Protein AF-A0A7V2TY87-F1 (afdb_monomer_lite)

Radius of gyration: 30.5 Å; chains: 1; bounding box: 66×85×66 Å

pLDDT: mean 79.17, std 24.53, range [29.7, 98.44]

Secondary structure (DSSP, 8-state):
---------------------------PPPPPPPPPP----------------PPP-SSPPEEEEEEESS-TT-SHHHHHHHHHHHTT--EEEEEEE-SSHHHHHHHHHHHTEEEEEE-TTHHHHGGGG-SEE-HHHHHHT---EEEEETTEEEEE--HHHHHHHHHHTT---TT-EE-----SHHHHHHHHHHHHTT-EE-

Foldseek 3Di:
DDDDDDDDDDYDDDDDDDDDDDDDDDDDDDDDDDDDDPDDDPDDDDDDPDDDPDPDPPDDAAEEEEEEPPDPPPCVQVVVVVVCVVVVHSYGYYYDYDPELVRVVVCCLVVVHQKYFYDPPHFQRNVVVFPEEDPLCVQLNGFGMWGQDPNGIYTYDCLLVVLLVVCVVPHQQAPEEDEQPDDHSNSSSVCSSSVVSNHHYD

Sequence (202 aa):
MDRGRDAENPGALGVE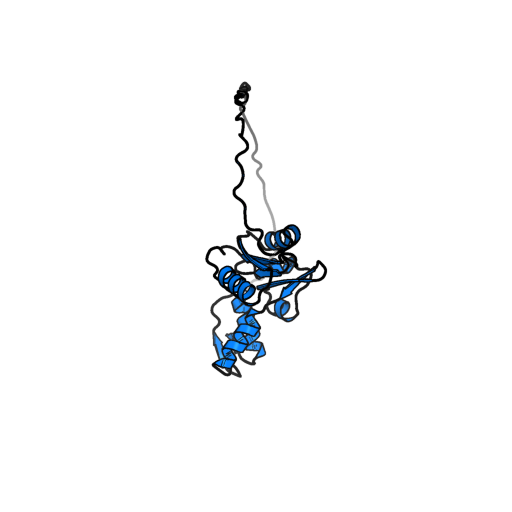GTPVPGDSPARGRRAEAPGPPEGGVSLRNGKRPGGSRGPAMTEPLRLFALFGNPVGHSLSPLLHNTAYRAMDLPARYTALAVPDGQTALRLMREMGVEGASVTLPLKTEIMAGLDEIDGHSRAIGAVNTLCVRGGRILGVNTDWAGLTRSLEEHFDPGGKTFAILGSGGSARAAAFGILKEAGVPS

Structure (mmCIF, N/CA/C/O backbone):
data_AF-A0A7V2TY87-F1
#
_entry.id   AF-A0A7V2TY87-F1
#
loop_
_atom_site.group_PDB
_atom_site.id
_atom_site.type_symbol
_atom_site.label_atom_id
_atom_site.label_alt_id
_atom_site.label_comp_id
_atom_site.label_asym_id
_atom_site.label_entity_id
_atom_site.label_seq_id
_atom_site.pdbx_PDB_ins_code
_atom_site.Cartn_x
_atom_site.Cartn_y
_atom_site.Cartn_z
_atom_site.occupancy
_atom_site.B_iso_or_equiv
_atom_site.auth_seq_id
_atom_site.auth_comp_id
_atom_site.auth_asym_id
_atom_site.auth_atom_id
_atom_site.pdbx_PDB_model_num
ATOM 1 N N . MET A 1 1 ? -8.849 59.319 36.356 1.00 45.31 1 MET A N 1
ATOM 2 C CA . MET A 1 1 ? -7.877 58.258 36.027 1.00 45.31 1 MET A CA 1
ATOM 3 C C . MET A 1 1 ? -8.253 57.792 34.620 1.00 45.31 1 MET A C 1
ATOM 5 O O . MET A 1 1 ? -9.213 57.054 34.501 1.00 45.31 1 MET A O 1
ATOM 9 N N . ASP A 1 2 ? -7.860 58.492 33.547 1.00 38.56 2 ASP A N 1
ATOM 10 C CA . ASP A 1 2 ? -6.496 58.578 32.967 1.00 38.56 2 ASP A CA 1
ATOM 11 C C . ASP A 1 2 ? -6.075 57.184 32.448 1.00 38.56 2 ASP A C 1
ATOM 13 O O . ASP A 1 2 ? -5.987 56.278 33.265 1.00 38.56 2 ASP A O 1
ATOM 17 N N . ARG A 1 3 ? -5.866 56.856 31.162 1.00 41.31 3 ARG A N 1
ATOM 18 C CA . ARG A 1 3 ? -5.586 57.577 29.904 1.00 41.31 3 ARG A CA 1
ATOM 19 C C . ARG A 1 3 ? -6.039 56.723 28.711 1.00 41.31 3 ARG A C 1
ATOM 21 O O . ARG A 1 3 ? -5.825 55.514 28.726 1.00 41.31 3 ARG A O 1
ATOM 28 N N . GLY A 1 4 ? -6.511 57.368 27.645 1.00 42.16 4 GLY A N 1
ATOM 29 C CA . GLY A 1 4 ? -6.254 56.907 26.278 1.00 42.16 4 GLY A CA 1
ATOM 30 C C . GLY A 1 4 ? -4.880 57.404 25.815 1.00 42.16 4 GLY A C 1
ATOM 31 O O . GLY A 1 4 ? -4.451 58.459 26.273 1.00 42.16 4 GLY A O 1
ATOM 32 N N . ARG A 1 5 ? -4.201 56.623 24.971 1.00 46.31 5 ARG A N 1
ATOM 33 C CA . ARG A 1 5 ? -3.055 56.987 24.114 1.00 46.31 5 ARG A CA 1
ATOM 34 C C . ARG A 1 5 ? -2.919 55.900 23.050 1.00 46.31 5 ARG A C 1
ATOM 36 O O . ARG A 1 5 ? -3.194 54.747 23.362 1.00 46.31 5 ARG A O 1
ATOM 43 N N . ASP A 1 6 ? -2.396 56.084 21.854 1.00 38.94 6 ASP A N 1
ATOM 44 C CA . ASP A 1 6 ? -2.200 57.188 20.913 1.00 38.94 6 ASP A CA 1
ATOM 45 C C . ASP A 1 6 ? -1.572 56.456 19.717 1.00 38.94 6 ASP A C 1
ATOM 47 O O . ASP A 1 6 ? -0.682 55.621 19.899 1.00 38.94 6 ASP A O 1
ATOM 51 N N . ALA A 1 7 ? -2.051 56.719 18.508 1.00 42.09 7 ALA A N 1
ATOM 52 C CA . ALA A 1 7 ? -1.280 56.435 17.309 1.00 42.09 7 ALA A CA 1
ATOM 53 C C . ALA A 1 7 ? -0.424 57.669 17.019 1.00 42.09 7 ALA A C 1
ATOM 55 O O . ALA A 1 7 ? -0.984 58.757 16.991 1.00 42.09 7 ALA A O 1
ATOM 56 N N . GLU A 1 8 ? 0.882 57.498 16.785 1.00 36.88 8 GLU A N 1
ATOM 57 C CA . GLU A 1 8 ? 1.649 58.242 15.775 1.00 36.88 8 GLU A CA 1
ATOM 58 C C . GLU A 1 8 ? 3.094 57.714 15.611 1.00 36.88 8 GLU A C 1
ATOM 60 O O . GLU A 1 8 ? 3.695 57.146 16.520 1.00 36.88 8 GLU A O 1
ATOM 65 N N . ASN A 1 9 ? 3.560 57.873 14.368 1.00 38.31 9 ASN A N 1
ATOM 66 C CA . ASN A 1 9 ? 4.811 57.518 13.657 1.00 38.31 9 ASN A CA 1
ATOM 67 C C . ASN A 1 9 ? 6.005 58.412 14.147 1.00 38.31 9 ASN A C 1
ATOM 69 O O . ASN A 1 9 ? 5.797 59.086 15.153 1.00 38.31 9 ASN A O 1
ATOM 73 N N . PRO A 1 10 ? 7.178 58.638 13.481 1.00 46.97 10 PRO A N 1
ATOM 74 C CA . PRO A 1 10 ? 7.921 58.004 12.363 1.00 46.97 10 PRO A CA 1
ATOM 75 C C . PRO A 1 10 ? 9.476 57.925 12.545 1.00 46.97 10 PRO A C 1
ATOM 77 O O . PRO A 1 10 ? 10.044 58.452 13.495 1.00 46.97 10 PRO A O 1
ATOM 80 N N . GLY A 1 11 ? 10.184 57.375 11.540 1.00 29.70 11 GLY A N 1
ATOM 81 C CA . GLY A 1 11 ? 11.610 57.656 11.237 1.00 29.70 11 GLY A CA 1
ATOM 82 C C . GLY A 1 11 ? 12.632 56.746 11.945 1.00 29.70 11 GLY A C 1
ATOM 83 O O . GLY A 1 11 ? 12.419 56.330 13.069 1.00 29.70 11 GLY A O 1
ATOM 84 N N . ALA A 1 12 ? 13.787 56.384 11.383 1.00 34.91 12 ALA A N 1
ATOM 85 C CA . ALA A 1 12 ? 14.520 56.936 10.254 1.00 34.91 12 ALA A CA 1
ATOM 86 C C . ALA A 1 12 ? 15.679 55.973 9.864 1.00 34.91 12 ALA A C 1
ATOM 88 O O . ALA A 1 12 ? 16.177 55.265 10.731 1.00 34.91 12 ALA A O 1
ATOM 89 N N . LEU A 1 13 ? 16.109 56.036 8.589 1.00 34.41 13 LEU A N 1
ATOM 90 C CA . LEU A 1 13 ? 17.503 55.936 8.085 1.00 34.41 13 LEU A CA 1
ATOM 91 C C . LEU A 1 13 ? 18.272 54.623 8.393 1.00 34.41 13 LEU A C 1
ATOM 93 O O . LEU A 1 13 ? 18.545 54.297 9.535 1.00 34.41 13 LEU A O 1
ATOM 97 N N . GLY A 1 14 ? 18.670 53.783 7.433 1.00 30.58 14 GLY A N 1
ATOM 98 C CA . GLY A 1 14 ? 19.411 54.097 6.212 1.00 30.58 14 GLY A CA 1
ATOM 99 C C . GLY A 1 14 ? 20.917 54.093 6.497 1.00 30.58 14 GLY A C 1
ATOM 100 O O . GLY A 1 14 ? 21.388 55.045 7.097 1.00 30.58 14 GLY A O 1
ATOM 101 N N . VAL A 1 15 ? 21.649 53.060 6.058 1.00 37.62 15 VAL A N 1
ATOM 102 C CA . VAL A 1 15 ? 23.049 53.169 5.597 1.00 37.62 15 VAL A CA 1
ATOM 103 C C . VAL A 1 15 ? 23.407 51.999 4.676 1.00 37.62 15 VAL A C 1
ATOM 105 O O . VAL A 1 15 ? 23.305 50.826 5.033 1.00 37.62 15 VAL A O 1
ATOM 108 N N . GLU A 1 16 ? 23.810 52.380 3.470 1.00 33.59 16 GLU A N 1
ATOM 109 C CA . GLU A 1 16 ? 24.453 51.591 2.428 1.00 33.59 16 GLU A CA 1
ATOM 110 C C . GLU A 1 16 ? 25.892 51.218 2.822 1.00 33.59 16 GLU A C 1
ATOM 112 O O . GLU A 1 16 ? 26.535 51.906 3.615 1.00 33.59 16 GLU A O 1
ATOM 117 N N . GLY A 1 17 ? 26.424 50.152 2.218 1.00 32.72 17 GLY A N 1
ATOM 118 C CA . GLY A 1 17 ? 27.815 49.739 2.391 1.00 32.72 17 GLY A CA 1
ATOM 119 C C . GLY A 1 17 ? 28.257 48.687 1.373 1.00 32.72 17 GLY A C 1
ATOM 120 O O . GLY A 1 17 ? 28.363 47.508 1.687 1.00 32.72 17 GLY A O 1
ATOM 121 N N . THR A 1 18 ? 28.544 49.129 0.154 1.00 32.97 18 THR A N 1
ATOM 122 C CA . THR A 1 18 ? 29.428 48.472 -0.836 1.00 32.97 18 THR A CA 1
ATOM 123 C C . THR A 1 18 ? 30.432 49.533 -1.325 1.00 32.97 18 THR A C 1
ATOM 125 O O . THR A 1 18 ? 30.095 50.708 -1.157 1.00 32.97 18 THR A O 1
ATOM 128 N N . PRO A 1 19 ? 31.565 49.236 -2.018 1.00 44.84 19 PRO A N 1
ATOM 129 C CA . PRO A 1 19 ? 32.154 47.947 -2.452 1.00 44.84 19 PRO A CA 1
ATOM 130 C C . PRO A 1 19 ? 33.722 47.864 -2.349 1.00 44.84 19 PRO A C 1
ATOM 132 O O . PRO A 1 19 ? 34.367 48.790 -1.869 1.00 44.84 19 PRO A O 1
ATOM 135 N N . VAL A 1 20 ? 34.283 46.784 -2.950 1.00 33.03 20 VAL A N 1
ATOM 136 C CA . VAL A 1 20 ? 35.596 46.597 -3.666 1.00 33.03 20 VAL A CA 1
ATOM 137 C C . VAL A 1 20 ? 36.938 46.503 -2.893 1.00 33.03 20 VAL A C 1
ATOM 139 O O . VAL A 1 20 ? 37.008 47.006 -1.779 1.00 33.03 20 VAL A O 1
ATOM 142 N N . PRO A 1 21 ? 38.060 45.980 -3.485 1.00 42.72 21 PRO A N 1
ATOM 143 C CA . PRO A 1 21 ? 38.271 45.159 -4.714 1.00 42.72 21 PRO A CA 1
ATOM 144 C C . PRO A 1 21 ? 39.332 44.012 -4.607 1.00 42.72 21 PRO A C 1
ATOM 146 O O . PRO A 1 21 ? 40.112 43.952 -3.667 1.00 42.72 21 PRO A O 1
ATOM 149 N N . GLY A 1 22 ? 39.448 43.211 -5.685 1.00 30.58 22 GLY A N 1
ATOM 150 C CA . GLY A 1 22 ? 40.746 42.776 -6.253 1.00 30.58 22 GLY A CA 1
ATOM 151 C C . GLY A 1 22 ? 41.260 41.373 -5.895 1.00 30.58 22 GLY A C 1
ATOM 152 O O . GLY A 1 22 ? 41.667 41.134 -4.770 1.00 30.58 22 GLY A O 1
ATOM 153 N N . ASP A 1 23 ? 41.277 40.430 -6.846 1.00 32.75 23 ASP A N 1
ATOM 154 C CA . ASP A 1 23 ? 42.439 40.206 -7.727 1.00 32.75 23 ASP A CA 1
ATOM 155 C C . ASP A 1 23 ? 42.233 38.985 -8.654 1.00 32.75 23 ASP A C 1
ATOM 157 O O . ASP A 1 23 ? 41.754 37.920 -8.271 1.00 32.75 23 ASP A O 1
ATOM 161 N N . SER A 1 24 ? 42.623 39.149 -9.912 1.00 34.12 24 SER A N 1
ATOM 162 C CA . SER A 1 24 ? 42.942 38.097 -10.888 1.00 34.12 24 SER A CA 1
ATOM 163 C C . SER A 1 24 ? 44.250 38.552 -11.525 1.00 34.12 24 SER A C 1
ATOM 165 O O . SER A 1 24 ? 44.325 39.737 -11.855 1.00 34.12 24 SER A O 1
ATOM 167 N N . PRO A 1 25 ? 45.260 37.688 -11.762 1.00 41.50 25 PRO A N 1
ATOM 168 C CA . PRO A 1 25 ? 45.133 36.692 -12.837 1.00 41.50 25 PRO A CA 1
ATOM 169 C C . PRO A 1 25 ? 46.015 35.425 -12.693 1.00 41.50 25 PRO A C 1
ATOM 171 O O . PRO A 1 25 ? 47.129 35.480 -12.188 1.00 41.50 25 PRO A O 1
ATOM 174 N N . ALA A 1 26 ? 45.613 34.293 -13.286 1.00 35.91 26 ALA A N 1
ATOM 175 C CA . ALA A 1 26 ? 46.585 33.301 -13.774 1.00 35.91 26 ALA A CA 1
ATOM 176 C C . ALA A 1 26 ? 45.991 32.381 -14.850 1.00 35.91 26 ALA A C 1
ATOM 178 O O . ALA A 1 26 ? 45.111 31.559 -14.601 1.00 35.91 26 ALA A O 1
ATOM 179 N N . ARG A 1 27 ? 46.529 32.505 -16.068 1.00 39.91 27 ARG A N 1
ATOM 180 C CA . ARG A 1 27 ? 46.367 31.559 -17.177 1.00 39.91 27 ARG A CA 1
ATOM 181 C C . ARG A 1 27 ? 47.032 30.224 -16.814 1.00 39.91 27 ARG A C 1
ATOM 183 O O . ARG A 1 27 ? 48.257 30.141 -16.793 1.00 39.91 27 ARG A O 1
ATOM 190 N N . GLY A 1 28 ? 46.234 29.182 -16.595 1.00 34.62 28 GLY A N 1
ATOM 191 C CA . GLY A 1 28 ? 46.684 27.789 -16.518 1.00 34.62 28 GLY A CA 1
ATOM 192 C C . GLY A 1 28 ? 46.531 27.084 -17.868 1.00 34.62 28 GLY A C 1
ATOM 193 O O . GLY A 1 28 ? 45.482 27.162 -18.504 1.00 34.62 28 GLY A O 1
ATOM 194 N N . ARG A 1 29 ? 47.602 26.438 -18.331 1.00 38.59 29 ARG A N 1
ATOM 195 C CA . ARG A 1 29 ? 47.709 25.729 -19.615 1.00 38.59 29 ARG A CA 1
ATOM 196 C C . ARG A 1 29 ? 46.786 24.500 -19.650 1.00 38.59 29 ARG A C 1
ATOM 198 O O . ARG A 1 29 ? 46.690 23.781 -18.662 1.00 38.59 29 ARG A O 1
ATOM 205 N N . ARG A 1 30 ? 46.156 24.234 -20.802 1.00 37.38 30 ARG A N 1
ATOM 206 C CA . ARG A 1 30 ? 45.496 22.950 -21.096 1.00 37.38 30 ARG A CA 1
ATOM 207 C C . ARG A 1 30 ? 46.552 21.842 -21.109 1.00 37.38 30 ARG A C 1
ATOM 209 O O . ARG A 1 30 ? 47.503 21.933 -21.879 1.00 37.38 30 ARG A O 1
ATOM 216 N N . ALA A 1 31 ? 46.369 20.820 -20.280 1.00 39.38 31 ALA A N 1
ATOM 217 C CA . ALA A 1 31 ? 47.053 19.542 -20.425 1.00 39.38 31 ALA A CA 1
ATOM 218 C C . ALA A 1 31 ? 46.226 18.656 -21.373 1.00 39.38 31 ALA A C 1
ATOM 220 O O . ALA A 1 31 ? 45.027 18.471 -21.160 1.00 39.38 31 ALA A O 1
ATOM 221 N N . GLU A 1 32 ? 46.855 18.164 -22.439 1.00 38.88 32 GLU A N 1
ATOM 222 C CA . GLU A 1 32 ? 46.322 17.117 -23.315 1.00 38.88 32 GLU A CA 1
ATOM 223 C C . GLU A 1 32 ? 46.204 15.793 -22.548 1.00 38.88 32 GLU A C 1
ATOM 225 O O . GLU A 1 32 ? 47.110 15.406 -21.810 1.00 38.88 32 GLU A O 1
ATOM 230 N N . ALA A 1 33 ? 45.079 15.099 -22.725 1.00 41.41 33 ALA A N 1
ATOM 231 C CA . ALA A 1 33 ? 44.878 13.749 -22.211 1.00 41.41 33 ALA A CA 1
ATOM 232 C C . ALA A 1 33 ? 45.558 12.722 -23.141 1.00 41.41 33 ALA A C 1
ATOM 234 O O . ALA A 1 33 ? 45.466 12.873 -24.361 1.00 41.41 33 ALA A O 1
ATOM 235 N N . PRO A 1 34 ? 46.206 11.666 -22.614 1.00 40.88 34 PRO A N 1
ATOM 236 C CA . PRO A 1 34 ? 46.758 10.603 -23.446 1.00 40.88 34 PRO A CA 1
ATOM 237 C C . PRO A 1 34 ? 45.629 9.770 -24.073 1.00 40.88 34 PRO A C 1
ATOM 239 O O . PRO A 1 34 ? 44.631 9.461 -23.419 1.00 40.88 34 PRO A O 1
ATOM 242 N N . GLY A 1 35 ? 45.787 9.422 -25.354 1.00 44.41 35 GLY A N 1
ATOM 243 C CA . GLY A 1 35 ? 44.854 8.569 -26.094 1.00 44.41 35 GLY A CA 1
ATOM 244 C C . GLY A 1 35 ? 44.765 7.140 -25.532 1.00 44.41 35 GLY A C 1
ATOM 245 O O . GLY A 1 35 ? 45.647 6.709 -24.784 1.00 44.41 35 GLY A O 1
ATOM 246 N N . PRO A 1 36 ? 43.697 6.393 -25.865 1.00 47.03 36 PRO A N 1
ATOM 247 C CA . PRO A 1 36 ? 43.495 5.040 -25.357 1.00 47.03 36 PRO A CA 1
ATOM 248 C C . PRO A 1 36 ? 44.568 4.075 -25.896 1.00 47.03 36 PRO A C 1
ATOM 250 O O . PRO A 1 36 ? 45.001 4.227 -27.039 1.00 47.03 36 PRO A O 1
ATOM 253 N N . PRO A 1 37 ? 44.989 3.061 -25.117 1.00 46.62 37 PRO A N 1
ATOM 254 C CA . PRO A 1 37 ? 45.907 2.044 -25.610 1.00 46.62 37 PRO A CA 1
ATOM 255 C C . PRO A 1 37 ? 45.229 1.173 -26.676 1.00 46.62 37 PRO A C 1
ATOM 257 O O . PRO A 1 37 ? 44.173 0.580 -26.442 1.00 46.62 37 PRO A O 1
ATOM 260 N N . GLU A 1 38 ? 45.865 1.071 -27.842 1.00 44.53 38 GLU A N 1
ATOM 261 C CA . GLU A 1 38 ? 45.515 0.104 -28.879 1.00 44.53 38 GLU A CA 1
ATOM 262 C C . GLU A 1 38 ? 45.864 -1.310 -28.395 1.00 44.53 38 GLU A C 1
ATOM 264 O O . GLU A 1 38 ? 47.020 -1.724 -28.362 1.00 44.53 38 GLU A O 1
ATOM 269 N N . GLY A 1 39 ? 44.841 -2.051 -27.975 1.00 37.28 39 GLY A N 1
ATOM 270 C CA . GLY A 1 39 ? 44.965 -3.428 -27.509 1.00 37.28 39 GLY A CA 1
ATOM 271 C C . GLY A 1 39 ? 43.687 -4.200 -27.795 1.00 37.28 39 GLY A C 1
ATOM 272 O O . GLY A 1 39 ? 42.837 -4.363 -26.924 1.00 37.28 39 GLY A O 1
ATOM 273 N N . GLY A 1 40 ? 43.529 -4.651 -29.040 1.00 35.31 40 GLY A N 1
ATOM 274 C CA . GLY A 1 40 ? 42.415 -5.498 -29.455 1.00 35.31 40 GLY A CA 1
ATOM 275 C C . GLY A 1 40 ? 42.463 -6.858 -28.758 1.00 35.31 40 GLY A C 1
ATOM 276 O O . GLY A 1 40 ? 43.295 -7.704 -29.079 1.00 35.31 40 GLY A O 1
ATOM 277 N N . VAL A 1 41 ? 41.541 -7.096 -27.825 1.00 39.47 41 VAL A N 1
ATOM 278 C CA . VAL A 1 41 ? 41.295 -8.434 -27.278 1.00 39.47 41 VAL A CA 1
ATOM 279 C C . VAL A 1 41 ? 40.367 -9.177 -28.237 1.00 39.47 41 VAL A C 1
ATOM 281 O O . VAL A 1 41 ? 39.165 -8.928 -28.300 1.00 39.47 41 VAL A O 1
ATOM 284 N N . SER A 1 42 ? 40.946 -10.103 -29.001 1.00 41.81 42 SER A N 1
ATOM 285 C CA . SER A 1 42 ? 40.217 -11.073 -29.819 1.00 41.81 42 SER A CA 1
ATOM 286 C C . SER A 1 42 ? 39.446 -12.039 -28.911 1.00 41.81 42 SER A C 1
ATOM 288 O O . SER A 1 42 ? 40.022 -12.949 -28.309 1.00 41.81 42 SER A O 1
ATOM 290 N N . LEU A 1 43 ? 38.132 -11.839 -28.786 1.00 43.97 43 LEU A N 1
ATOM 291 C CA . LEU A 1 43 ? 37.248 -12.788 -28.114 1.00 43.97 43 LEU A CA 1
ATOM 292 C C . LEU A 1 43 ? 37.006 -13.985 -29.040 1.00 43.97 43 LEU A C 1
ATOM 294 O O . LEU A 1 43 ? 36.172 -13.955 -29.944 1.00 43.97 43 LEU A O 1
ATOM 298 N N . ARG A 1 44 ? 37.762 -15.061 -28.802 1.00 43.50 44 ARG A N 1
ATOM 299 C CA . ARG A 1 44 ? 37.504 -16.390 -29.367 1.00 43.50 44 ARG A CA 1
ATOM 300 C C . ARG A 1 44 ? 36.080 -16.831 -29.013 1.00 43.50 44 ARG A C 1
ATOM 302 O O . ARG A 1 44 ? 35.704 -16.843 -27.843 1.00 43.50 44 ARG A O 1
ATOM 309 N N . ASN A 1 45 ? 35.318 -17.244 -30.026 1.00 40.19 45 ASN A N 1
ATOM 310 C CA . ASN A 1 45 ? 33.987 -17.840 -29.892 1.00 40.19 45 ASN A CA 1
ATOM 311 C C . ASN A 1 45 ? 34.032 -19.122 -29.037 1.00 40.19 45 ASN A C 1
ATOM 313 O O . ASN A 1 45 ? 34.272 -20.220 -29.540 1.00 40.19 45 ASN A O 1
ATOM 317 N N . GLY A 1 46 ? 33.777 -18.978 -27.737 1.00 39.06 46 GLY A N 1
ATOM 318 C CA . GLY A 1 46 ? 33.463 -20.077 -26.832 1.00 39.06 46 GLY A CA 1
ATOM 319 C C . GLY A 1 46 ? 32.011 -20.520 -27.015 1.00 39.06 46 GLY A C 1
ATOM 320 O O . GLY A 1 46 ? 31.075 -19.741 -26.833 1.00 39.06 46 GLY A O 1
ATOM 321 N N . LYS A 1 47 ? 31.828 -21.785 -27.389 1.00 42.78 47 LYS A N 1
ATOM 322 C CA . LYS A 1 47 ? 30.548 -22.494 -27.508 1.00 42.78 47 LYS A CA 1
ATOM 323 C C . LYS A 1 47 ? 29.769 -22.374 -26.184 1.00 42.78 47 LYS A C 1
ATOM 325 O O . LYS A 1 47 ? 30.203 -22.921 -25.174 1.00 42.78 47 LYS A O 1
ATOM 330 N N . ARG A 1 48 ? 28.642 -21.646 -26.169 1.00 40.94 48 ARG A N 1
ATOM 331 C CA . ARG A 1 48 ? 27.767 -21.553 -24.982 1.00 40.94 48 ARG A CA 1
ATOM 332 C C . ARG A 1 48 ? 27.214 -22.952 -24.661 1.00 40.94 48 ARG A C 1
ATOM 334 O O . ARG A 1 48 ? 26.698 -23.591 -25.582 1.00 40.94 48 ARG A O 1
ATOM 341 N N . PRO A 1 49 ? 27.304 -23.447 -23.414 1.00 43.25 49 PRO A N 1
ATOM 342 C CA . PRO A 1 49 ? 26.680 -24.712 -23.049 1.00 43.25 49 PRO A CA 1
ATOM 343 C C . PRO A 1 49 ? 25.157 -24.568 -23.156 1.00 43.25 49 PRO A C 1
ATOM 345 O O . PRO A 1 49 ? 24.591 -23.536 -22.792 1.00 43.25 49 PRO A O 1
ATOM 348 N N . GLY A 1 50 ? 24.513 -25.581 -23.738 1.00 45.94 50 GLY A N 1
ATOM 349 C CA . GLY A 1 50 ? 23.090 -25.581 -24.056 1.00 45.94 50 GLY A CA 1
ATOM 350 C C . GLY A 1 50 ? 22.227 -25.406 -22.811 1.00 45.94 50 GLY A C 1
ATOM 351 O O . GLY A 1 50 ? 22.163 -26.294 -21.967 1.00 45.94 50 GLY A O 1
ATOM 352 N N . GLY A 1 51 ? 21.543 -24.267 -22.723 1.00 42.97 51 GLY A N 1
ATOM 353 C CA . GLY A 1 51 ? 20.429 -24.095 -21.803 1.00 42.97 51 GLY A CA 1
ATOM 354 C C . GLY A 1 51 ? 19.245 -24.902 -22.317 1.00 42.97 51 GLY A C 1
ATOM 355 O O . GLY A 1 51 ? 18.809 -24.702 -23.455 1.00 42.97 51 GLY A O 1
ATOM 356 N N . SER A 1 52 ? 18.733 -25.815 -21.492 1.00 48.00 52 SER A N 1
ATOM 357 C CA . SER A 1 52 ? 17.406 -26.380 -21.692 1.00 48.00 52 SER A CA 1
ATOM 358 C C . SER A 1 52 ? 16.430 -25.213 -21.837 1.00 48.00 52 SER A C 1
ATOM 360 O O . SER A 1 52 ? 16.288 -24.379 -20.942 1.00 48.00 52 SER A O 1
ATOM 362 N N . ARG A 1 53 ? 15.796 -25.102 -23.008 1.00 50.34 53 ARG A N 1
ATOM 363 C CA . ARG A 1 53 ? 14.652 -24.210 -23.167 1.00 50.34 53 ARG A CA 1
ATOM 364 C C . ARG A 1 53 ? 13.582 -24.752 -22.226 1.00 50.34 53 ARG A C 1
ATOM 366 O O . ARG A 1 53 ? 12.991 -25.790 -22.510 1.00 50.34 53 ARG A O 1
ATOM 373 N N . GLY A 1 54 ? 13.398 -24.086 -21.086 1.00 57.06 54 GLY A N 1
ATOM 374 C CA . GLY A 1 54 ? 12.186 -24.246 -20.290 1.00 57.06 54 GLY A CA 1
ATOM 375 C C . GLY A 1 54 ? 10.958 -24.034 -21.185 1.00 57.06 54 GLY A C 1
ATOM 376 O O . GLY A 1 54 ? 11.097 -23.446 -22.266 1.00 57.06 54 GLY A O 1
ATOM 377 N N . PRO A 1 55 ? 9.782 -24.544 -20.785 1.00 52.88 55 PRO A N 1
ATOM 378 C CA . PRO A 1 55 ? 8.572 -24.425 -21.589 1.00 52.88 55 PRO A CA 1
ATOM 379 C C . PRO A 1 55 ? 8.380 -22.973 -22.036 1.00 52.88 55 PRO A C 1
ATOM 381 O O . PRO A 1 55 ? 8.658 -22.041 -21.278 1.00 52.88 55 PRO A O 1
ATOM 384 N N . ALA A 1 56 ? 7.974 -22.790 -23.294 1.00 56.22 56 ALA A N 1
ATOM 385 C CA . ALA A 1 56 ? 7.659 -21.475 -23.826 1.00 56.22 56 ALA A CA 1
ATOM 386 C C . ALA A 1 56 ? 6.639 -20.816 -22.889 1.00 56.22 56 ALA A C 1
ATOM 388 O O . ALA A 1 56 ? 5.567 -21.370 -22.666 1.00 56.22 56 ALA A O 1
ATOM 389 N N . MET A 1 57 ? 7.002 -19.677 -22.298 1.00 59.69 57 MET A N 1
ATOM 390 C CA . MET A 1 57 ? 6.075 -18.871 -21.510 1.00 59.69 57 MET A CA 1
ATOM 391 C C . MET A 1 57 ? 4.974 -18.403 -22.467 1.00 59.69 57 MET A C 1
ATOM 393 O O . MET A 1 57 ? 5.217 -17.518 -23.284 1.00 59.69 57 MET A O 1
ATOM 397 N N . THR A 1 58 ? 3.811 -19.055 -22.440 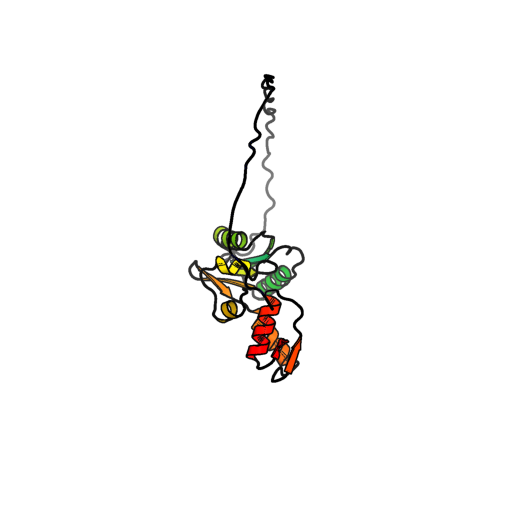1.00 70.31 58 THR A N 1
ATOM 398 C CA . THR A 1 58 ? 2.695 -18.748 -23.352 1.00 70.31 58 THR A CA 1
ATOM 399 C C . THR A 1 58 ? 2.081 -17.380 -23.046 1.00 70.31 58 THR A C 1
ATOM 401 O O . THR A 1 58 ? 1.562 -16.724 -23.940 1.00 70.31 58 THR A O 1
ATOM 404 N N . GLU A 1 59 ? 2.218 -16.925 -21.801 1.00 78.62 59 GLU A N 1
ATOM 405 C CA . GLU A 1 59 ? 1.736 -15.636 -21.315 1.00 78.62 59 GLU A CA 1
ATOM 406 C C . GLU A 1 59 ? 2.912 -14.698 -20.984 1.00 78.62 59 GLU A C 1
ATOM 408 O O . GLU A 1 59 ? 3.936 -15.155 -20.451 1.00 78.62 59 GLU A O 1
ATOM 413 N N . PRO A 1 60 ? 2.794 -13.387 -21.271 1.00 88.81 60 PRO A N 1
ATOM 414 C CA . PRO A 1 60 ? 3.832 -12.417 -20.952 1.00 88.81 60 PRO A CA 1
ATOM 415 C C . PRO A 1 60 ? 4.048 -12.319 -19.437 1.00 88.81 60 PRO A C 1
ATOM 417 O O . PRO A 1 60 ? 3.114 -12.402 -18.639 1.00 88.81 60 PRO A O 1
ATOM 420 N N . LEU A 1 61 ? 5.307 -12.125 -19.036 1.00 93.94 61 LEU A N 1
ATOM 421 C CA . LEU A 1 61 ? 5.659 -11.978 -17.629 1.00 93.94 61 LEU A CA 1
ATOM 422 C C . LEU A 1 61 ? 5.115 -10.655 -17.074 1.00 93.94 61 LEU A C 1
ATOM 424 O O . LEU A 1 61 ? 5.504 -9.582 -17.530 1.00 93.94 61 LEU A O 1
ATOM 428 N N . ARG A 1 62 ? 4.287 -10.744 -16.036 1.00 96.50 62 ARG A N 1
ATOM 429 C CA . ARG A 1 62 ? 3.687 -9.607 -15.334 1.00 96.50 62 ARG A CA 1
ATOM 430 C C . ARG A 1 62 ? 4.612 -9.098 -14.234 1.00 96.50 62 ARG A C 1
ATOM 432 O O . ARG A 1 62 ? 5.149 -9.889 -13.450 1.00 96.50 62 ARG A O 1
ATOM 439 N N . LEU A 1 63 ? 4.794 -7.785 -14.141 1.00 97.06 63 LEU A N 1
ATOM 440 C CA . LEU A 1 63 ? 5.691 -7.170 -13.161 1.00 97.06 63 LEU A CA 1
ATOM 441 C C . LEU A 1 63 ? 4.912 -6.410 -12.089 1.00 97.06 63 LEU A C 1
ATOM 443 O O . LEU A 1 63 ? 4.059 -5.577 -12.389 1.00 97.06 63 LEU A O 1
ATOM 447 N N . PHE A 1 64 ? 5.265 -6.676 -10.835 1.00 98.31 64 PHE A N 1
ATOM 448 C CA . PHE A 1 64 ? 4.747 -6.011 -9.648 1.00 98.31 64 PHE A CA 1
ATOM 449 C C . PHE A 1 64 ? 5.893 -5.489 -8.782 1.00 98.31 64 PHE A C 1
ATOM 451 O O . PHE A 1 64 ? 7.005 -6.030 -8.803 1.00 98.31 64 PHE A O 1
ATOM 458 N N . ALA A 1 65 ? 5.625 -4.448 -7.998 1.00 98.12 65 ALA A N 1
ATOM 459 C CA . ALA A 1 65 ? 6.647 -3.813 -7.172 1.00 98.12 65 ALA A CA 1
ATOM 460 C C . ALA A 1 65 ? 6.181 -3.477 -5.748 1.00 98.12 65 ALA A C 1
ATOM 462 O O . ALA A 1 65 ? 4.993 -3.370 -5.470 1.00 98.12 65 ALA A O 1
ATOM 463 N N . LEU A 1 66 ? 7.142 -3.251 -4.859 1.00 98.44 66 LEU A N 1
ATOM 464 C CA . LEU A 1 66 ? 6.992 -2.512 -3.611 1.00 98.44 66 LEU A CA 1
ATOM 465 C C . LEU A 1 66 ? 7.838 -1.244 -3.704 1.00 98.44 66 LEU A C 1
ATOM 467 O O . LEU A 1 66 ? 9.057 -1.344 -3.835 1.00 98.44 66 LEU A O 1
ATOM 471 N N . PHE A 1 67 ? 7.211 -0.079 -3.567 1.00 98.25 67 PHE A N 1
ATOM 472 C CA . PHE A 1 67 ? 7.898 1.208 -3.473 1.00 98.25 67 PHE A CA 1
ATOM 473 C C . PHE A 1 67 ? 7.918 1.724 -2.036 1.00 98.25 67 PHE A C 1
ATOM 475 O O . PHE A 1 67 ? 6.911 1.683 -1.328 1.00 98.25 67 PHE A O 1
ATOM 482 N N . GLY A 1 68 ? 9.063 2.243 -1.613 1.00 97.06 68 GLY A N 1
ATOM 483 C CA . GLY A 1 68 ? 9.261 2.868 -0.307 1.00 97.06 68 GLY A CA 1
ATOM 484 C C . GLY A 1 68 ? 10.728 3.210 -0.097 1.00 97.06 68 GLY A C 1
ATOM 485 O O . GLY A 1 68 ? 11.547 2.978 -0.984 1.00 97.06 68 GLY A O 1
ATOM 486 N N . ASN A 1 69 ? 11.084 3.717 1.078 1.00 96.06 69 ASN A N 1
ATOM 487 C CA . ASN A 1 69 ? 12.483 3.924 1.438 1.00 96.06 69 ASN A CA 1
ATOM 488 C C . ASN A 1 69 ? 12.664 3.970 2.966 1.00 96.06 69 ASN A C 1
ATOM 490 O O . ASN A 1 69 ? 12.156 4.900 3.593 1.00 96.06 69 ASN A O 1
ATOM 494 N N . PRO A 1 70 ? 13.385 3.013 3.583 1.00 95.44 70 PRO A N 1
ATOM 495 C CA . PRO A 1 70 ? 14.005 1.822 2.989 1.00 95.44 70 PRO A CA 1
ATOM 496 C C . PRO A 1 70 ? 13.000 0.678 2.742 1.00 95.44 70 PRO A C 1
ATOM 498 O O . PRO A 1 70 ? 11.971 0.586 3.406 1.00 95.44 70 PRO A O 1
ATOM 501 N N . VAL A 1 71 ? 13.319 -0.241 1.818 1.00 95.56 71 VAL A N 1
ATOM 502 C CA . VAL A 1 71 ? 12.491 -1.443 1.525 1.00 95.56 71 VAL A CA 1
ATOM 503 C C . VAL A 1 71 ? 13.271 -2.754 1.390 1.00 95.56 71 VAL A C 1
ATOM 505 O O . VAL A 1 71 ? 12.666 -3.806 1.196 1.00 95.56 71 VAL A O 1
ATOM 508 N N . GLY A 1 72 ? 14.601 -2.725 1.527 1.00 91.88 72 GLY A N 1
ATOM 509 C CA . GLY A 1 72 ? 15.461 -3.895 1.290 1.00 91.88 72 GLY A CA 1
ATOM 510 C C . GLY A 1 72 ? 15.204 -5.091 2.217 1.00 91.88 72 GLY A C 1
ATOM 511 O O . GLY A 1 72 ? 15.456 -6.225 1.827 1.00 91.88 72 GLY A O 1
ATOM 512 N N . HIS A 1 73 ? 14.657 -4.857 3.413 1.00 93.75 73 HIS A N 1
ATOM 513 C CA . HIS A 1 73 ? 14.317 -5.907 4.384 1.00 93.75 73 HIS A CA 1
ATOM 514 C C . HIS A 1 73 ? 12.854 -6.367 4.312 1.00 93.75 73 HIS A C 1
ATOM 516 O O . HIS A 1 73 ? 12.401 -7.120 5.172 1.00 93.75 73 HIS A O 1
ATOM 522 N N . SER A 1 74 ? 12.087 -5.900 3.324 1.00 96.06 74 SER A N 1
ATOM 523 C CA . SER A 1 74 ? 10.687 -6.294 3.199 1.00 96.06 74 SER A CA 1
ATOM 524 C C . SER A 1 74 ? 10.553 -7.782 2.872 1.00 96.06 74 SER A C 1
ATOM 526 O O . SER A 1 74 ? 11.222 -8.297 1.978 1.00 96.06 74 SER A O 1
ATOM 528 N N . LEU A 1 75 ? 9.621 -8.456 3.549 1.00 96.38 75 LEU A N 1
ATOM 529 C CA . LEU A 1 75 ? 9.225 -9.829 3.230 1.00 96.38 75 LEU A CA 1
ATOM 530 C C . LEU A 1 75 ? 8.179 -9.901 2.106 1.00 96.38 75 LEU A C 1
ATOM 532 O O . LEU A 1 75 ? 7.905 -10.993 1.608 1.00 96.38 75 LEU A O 1
ATOM 536 N N . SER A 1 76 ? 7.616 -8.769 1.662 1.00 95.94 76 SER A N 1
ATOM 537 C CA . SER A 1 76 ? 6.610 -8.737 0.590 1.00 95.94 76 SER A CA 1
ATOM 538 C C . SER A 1 76 ? 7.082 -9.432 -0.696 1.00 95.94 76 SER A C 1
ATOM 540 O O . SER A 1 76 ? 6.306 -10.220 -1.236 1.00 95.94 76 SER A O 1
ATOM 542 N N . PRO A 1 77 ? 8.332 -9.253 -1.183 1.00 97.81 77 PRO A N 1
ATOM 543 C CA . PRO A 1 77 ? 8.811 -10.000 -2.344 1.00 97.81 77 PRO A CA 1
ATOM 544 C C . PRO A 1 77 ? 8.819 -11.513 -2.131 1.00 97.81 77 PRO A C 1
ATOM 546 O O . PRO A 1 77 ? 8.429 -12.248 -3.035 1.00 97.81 77 PRO A O 1
ATOM 549 N N . LEU A 1 78 ? 9.224 -11.996 -0.953 1.00 98.00 78 LEU A N 1
ATOM 550 C CA . LEU A 1 78 ? 9.189 -13.427 -0.651 1.00 98.00 78 LEU A CA 1
ATOM 551 C C . LEU A 1 78 ? 7.744 -13.943 -0.661 1.00 98.00 78 LEU A C 1
ATOM 553 O O . LEU A 1 78 ? 7.456 -14.936 -1.330 1.00 98.00 78 LEU A O 1
ATOM 557 N N . LEU A 1 79 ? 6.839 -13.239 0.022 1.00 97.62 79 LEU A N 1
ATOM 558 C CA . LEU A 1 79 ? 5.423 -13.590 0.115 1.00 97.62 79 LEU A CA 1
ATOM 559 C C . LEU A 1 79 ? 4.756 -13.650 -1.267 1.00 97.62 79 LEU A C 1
ATOM 561 O O . LEU A 1 79 ? 4.224 -14.690 -1.653 1.00 97.62 79 LEU A O 1
ATOM 565 N N . HIS A 1 80 ? 4.824 -12.563 -2.040 1.00 97.94 80 HIS A N 1
ATOM 566 C CA . HIS A 1 80 ? 4.147 -12.470 -3.333 1.00 97.94 80 HIS A CA 1
ATOM 567 C C . HIS A 1 80 ? 4.730 -13.430 -4.366 1.00 97.94 80 HIS A C 1
ATOM 569 O O . HIS A 1 80 ? 3.971 -14.110 -5.047 1.00 97.94 80 HIS A O 1
ATOM 575 N N . ASN A 1 81 ? 6.059 -13.555 -4.465 1.00 98.38 81 ASN A N 1
ATOM 576 C CA . ASN A 1 81 ? 6.647 -14.493 -5.423 1.00 98.38 81 ASN A CA 1
ATOM 577 C C . ASN A 1 81 ? 6.345 -15.953 -5.063 1.00 98.38 81 ASN A C 1
ATOM 579 O O . ASN A 1 81 ? 6.188 -16.771 -5.967 1.00 98.38 81 ASN A O 1
ATOM 583 N N . THR A 1 82 ? 6.246 -16.291 -3.773 1.00 98.38 82 THR A N 1
ATOM 584 C CA . THR A 1 82 ? 5.819 -17.631 -3.339 1.00 98.38 82 THR A CA 1
ATOM 585 C C . THR A 1 82 ? 4.371 -17.888 -3.747 1.00 98.38 82 THR A C 1
ATOM 587 O O . THR A 1 82 ? 4.085 -18.915 -4.357 1.00 98.38 82 THR A O 1
ATOM 590 N N . ALA A 1 83 ? 3.478 -16.925 -3.502 1.00 98.06 83 ALA A N 1
ATOM 591 C CA . ALA A 1 83 ? 2.076 -17.016 -3.897 1.00 98.06 83 ALA A CA 1
ATOM 592 C C . ALA A 1 83 ? 1.908 -17.123 -5.425 1.00 98.06 83 ALA A C 1
ATOM 594 O O . ALA A 1 83 ? 1.171 -17.981 -5.901 1.00 98.06 83 ALA A O 1
ATOM 595 N N . TYR A 1 84 ? 2.630 -16.316 -6.210 1.00 97.62 84 TYR A N 1
ATOM 596 C CA . TYR A 1 84 ? 2.587 -16.378 -7.676 1.00 97.62 84 TYR A CA 1
ATOM 597 C C . TYR A 1 84 ? 3.043 -17.734 -8.210 1.00 97.62 84 TYR A C 1
ATOM 599 O O . TYR A 1 84 ? 2.400 -18.273 -9.102 1.00 97.62 84 TYR A O 1
ATOM 607 N N . ARG A 1 85 ? 4.101 -18.321 -7.636 1.00 97.62 85 ARG A N 1
ATOM 608 C CA . ARG A 1 85 ? 4.553 -19.673 -8.003 1.00 97.62 85 ARG A CA 1
ATOM 609 C C . ARG A 1 85 ? 3.524 -20.741 -7.644 1.00 97.62 85 ARG A C 1
ATOM 611 O O . ARG A 1 85 ? 3.294 -21.634 -8.445 1.00 97.62 85 ARG A O 1
ATOM 618 N N . ALA A 1 86 ? 2.908 -20.647 -6.466 1.00 98.06 86 ALA A N 1
ATOM 619 C CA . ALA A 1 86 ? 1.887 -21.600 -6.032 1.00 98.06 86 ALA A CA 1
ATOM 620 C C . ALA A 1 86 ? 0.622 -21.558 -6.908 1.00 98.06 86 ALA A C 1
ATOM 622 O O . ALA A 1 86 ? -0.051 -22.573 -7.053 1.00 98.06 86 ALA A O 1
ATOM 623 N N . MET A 1 87 ? 0.315 -20.400 -7.499 1.00 97.19 87 MET A N 1
ATOM 624 C CA . MET A 1 87 ? -0.826 -20.197 -8.400 1.00 97.19 87 MET A CA 1
ATOM 625 C C . MET A 1 87 ? -0.483 -20.369 -9.890 1.00 97.19 87 MET A C 1
ATOM 627 O O . MET A 1 87 ? -1.327 -20.069 -10.729 1.00 97.19 87 MET A O 1
ATOM 631 N N . ASP A 1 88 ? 0.744 -20.788 -10.223 1.00 96.00 88 ASP A N 1
ATOM 632 C CA . ASP A 1 88 ? 1.267 -20.851 -11.600 1.00 96.00 88 ASP A CA 1
ATOM 633 C C . ASP A 1 88 ? 1.067 -19.545 -12.399 1.00 96.00 88 ASP A C 1
ATOM 635 O O . ASP A 1 88 ? 0.798 -19.526 -13.599 1.00 96.00 88 ASP A O 1
ATOM 639 N N . LEU A 1 89 ? 1.180 -18.404 -11.711 1.00 96.38 89 LEU A N 1
ATOM 640 C CA . LEU A 1 89 ? 1.055 -17.091 -12.330 1.00 96.38 89 LEU A CA 1
ATOM 641 C C . LEU A 1 89 ? 2.406 -16.662 -12.922 1.00 96.38 89 LEU A C 1
ATOM 643 O O . LEU A 1 89 ? 3.404 -16.605 -12.186 1.00 96.38 89 LEU A O 1
ATOM 647 N N . PRO A 1 90 ? 2.460 -16.264 -14.209 1.00 96.75 90 PRO A N 1
ATOM 648 C CA . PRO A 1 90 ? 3.663 -15.745 -14.854 1.00 96.75 90 PRO A CA 1
ATOM 649 C C . PRO A 1 90 ? 3.938 -14.316 -14.368 1.00 96.75 90 PRO A C 1
ATOM 651 O O . PRO A 1 90 ? 3.811 -13.350 -15.112 1.00 96.75 90 PRO A O 1
ATOM 654 N N . ALA A 1 91 ? 4.292 -14.161 -13.093 1.00 97.50 91 ALA A N 1
ATOM 655 C CA . ALA A 1 91 ? 4.457 -12.870 -12.440 1.00 97.50 91 ALA A CA 1
ATOM 656 C C . ALA A 1 91 ? 5.720 -12.803 -11.573 1.00 97.50 91 ALA A C 1
ATOM 658 O O . ALA A 1 91 ? 6.230 -13.816 -11.072 1.00 97.50 91 ALA A O 1
ATOM 659 N N . ARG A 1 92 ? 6.236 -11.589 -11.375 1.00 97.81 92 ARG A N 1
ATOM 660 C CA . ARG A 1 92 ? 7.329 -11.290 -10.442 1.00 97.81 92 ARG A CA 1
ATOM 661 C C . ARG A 1 92 ? 7.007 -10.072 -9.600 1.00 97.81 92 ARG A C 1
ATOM 663 O O . ARG A 1 92 ? 6.442 -9.107 -10.095 1.00 97.81 92 ARG A O 1
ATOM 670 N N . TYR A 1 93 ? 7.420 -10.128 -8.341 1.00 98.44 93 TYR A N 1
ATOM 671 C CA . TYR A 1 93 ? 7.315 -9.034 -7.387 1.00 98.44 93 TYR A CA 1
ATOM 672 C C . TYR A 1 93 ? 8.709 -8.624 -6.906 1.00 98.44 93 TYR A C 1
ATOM 674 O O . TYR A 1 93 ? 9.484 -9.483 -6.481 1.00 98.44 93 TYR A O 1
ATOM 682 N N . THR A 1 94 ? 9.036 -7.334 -6.934 1.00 97.44 94 THR A N 1
ATOM 683 C CA . THR A 1 94 ? 10.342 -6.821 -6.485 1.00 97.44 94 THR A CA 1
ATOM 684 C C . THR A 1 94 ? 10.204 -5.609 -5.567 1.00 97.44 94 THR A C 1
ATOM 686 O O . THR A 1 94 ? 9.215 -4.894 -5.638 1.00 97.44 94 THR A O 1
ATOM 689 N N . ALA A 1 95 ? 11.180 -5.362 -4.695 1.00 97.88 95 ALA A N 1
ATOM 690 C CA . ALA A 1 95 ? 11.215 -4.160 -3.863 1.00 97.88 95 ALA A CA 1
ATOM 691 C C . ALA A 1 95 ? 12.178 -3.133 -4.465 1.00 97.88 95 ALA A C 1
ATOM 693 O O . ALA A 1 95 ? 13.321 -3.460 -4.779 1.00 97.88 95 ALA A O 1
ATOM 694 N N . LEU A 1 96 ? 11.716 -1.893 -4.610 1.00 97.38 96 LEU A N 1
ATOM 695 C CA . LEU A 1 96 ? 12.463 -0.793 -5.204 1.00 97.38 96 LEU A CA 1
ATOM 696 C C . LEU A 1 96 ? 12.485 0.382 -4.232 1.00 97.38 96 LEU A C 1
ATOM 698 O O . LEU A 1 96 ? 11.448 0.971 -3.919 1.00 97.38 96 LEU A O 1
ATOM 702 N N . ALA A 1 97 ? 13.685 0.709 -3.756 1.00 97.75 97 ALA A N 1
ATOM 703 C CA . ALA A 1 97 ? 13.889 1.906 -2.962 1.00 97.75 97 ALA A CA 1
ATOM 704 C C . ALA A 1 97 ? 13.800 3.133 -3.873 1.00 97.75 97 ALA A C 1
ATOM 706 O O . ALA A 1 97 ? 14.526 3.217 -4.863 1.00 97.75 97 ALA A O 1
ATOM 707 N N . VAL A 1 98 ? 12.910 4.069 -3.551 1.00 97.38 98 VAL A N 1
ATOM 708 C CA . VAL A 1 98 ? 12.710 5.294 -4.338 1.00 97.38 98 VAL A CA 1
ATOM 709 C C . VAL A 1 98 ? 12.651 6.512 -3.417 1.00 97.38 98 VAL A C 1
ATOM 711 O O . VAL A 1 98 ? 12.161 6.395 -2.295 1.00 97.38 98 VAL A O 1
ATOM 714 N N . PRO A 1 99 ? 13.167 7.672 -3.853 1.00 96.75 99 PRO A N 1
ATOM 715 C CA . PRO A 1 99 ? 13.251 8.854 -2.998 1.00 96.75 99 PRO A CA 1
ATOM 716 C C . PRO A 1 99 ? 11.883 9.468 -2.674 1.00 96.75 99 PRO A C 1
ATOM 718 O O . PRO A 1 99 ? 11.724 10.030 -1.597 1.00 96.75 99 PRO A O 1
ATOM 721 N N . ASP A 1 100 ? 10.922 9.350 -3.592 1.00 97.31 100 ASP A N 1
ATOM 722 C CA . ASP A 1 100 ? 9.651 10.072 -3.562 1.00 97.31 100 ASP A CA 1
ATOM 723 C C . ASP A 1 100 ? 8.562 9.331 -4.366 1.00 97.31 100 ASP A C 1
ATOM 725 O O . ASP A 1 100 ? 8.825 8.394 -5.137 1.00 97.31 100 ASP A O 1
ATOM 729 N N . GLY A 1 101 ? 7.309 9.747 -4.178 1.00 96.69 101 GLY A N 1
ATOM 730 C CA . GLY A 1 101 ? 6.140 9.164 -4.834 1.00 96.69 101 GLY A CA 1
ATOM 731 C C . GLY A 1 101 ? 6.112 9.432 -6.340 1.00 96.69 101 GLY A C 1
ATOM 732 O O . GLY A 1 101 ? 5.654 8.589 -7.110 1.00 96.69 101 GLY A O 1
ATOM 733 N N . GLN A 1 102 ? 6.661 10.562 -6.790 1.00 96.88 102 GLN A N 1
ATOM 734 C CA . GLN A 1 102 ? 6.731 10.897 -8.217 1.00 96.88 102 GLN A CA 1
ATOM 735 C C . GLN A 1 102 ? 7.650 9.937 -8.979 1.00 96.88 102 GLN A C 1
ATOM 737 O O . GLN A 1 102 ? 7.339 9.503 -10.090 1.00 96.88 102 GLN A O 1
ATOM 742 N N . THR A 1 103 ? 8.759 9.544 -8.362 1.00 97.50 103 THR A N 1
ATOM 743 C CA . THR A 1 103 ? 9.688 8.548 -8.885 1.00 97.50 103 THR A CA 1
ATOM 744 C C . THR A 1 103 ? 9.058 7.168 -8.933 1.00 97.50 103 THR A C 1
ATOM 746 O O . THR A 1 103 ? 9.203 6.495 -9.952 1.00 97.50 103 THR A O 1
ATOM 749 N N . ALA A 1 104 ? 8.290 6.772 -7.914 1.00 97.50 104 ALA A N 1
ATOM 750 C CA . ALA A 1 104 ? 7.520 5.528 -7.959 1.00 97.50 104 ALA A CA 1
ATOM 751 C C . ALA A 1 104 ? 6.576 5.487 -9.176 1.00 97.50 104 ALA A C 1
ATOM 753 O O . ALA A 1 104 ? 6.603 4.539 -9.959 1.00 97.50 104 ALA A O 1
ATOM 754 N N . LEU A 1 105 ? 5.784 6.545 -9.379 1.00 97.50 105 LEU A N 1
ATOM 755 C CA . LEU A 1 105 ? 4.804 6.619 -10.466 1.00 97.50 105 LEU A CA 1
ATOM 756 C C . LEU A 1 105 ? 5.453 6.668 -11.852 1.00 97.50 105 LEU A C 1
ATOM 758 O O . LEU A 1 105 ? 4.949 6.048 -12.788 1.00 97.50 105 LEU A O 1
ATOM 762 N N . ARG A 1 106 ? 6.576 7.379 -11.996 1.00 96.56 106 ARG A N 1
ATOM 763 C CA . ARG A 1 106 ? 7.364 7.385 -13.236 1.00 96.56 106 ARG A CA 1
ATOM 764 C C . ARG A 1 106 ? 7.878 5.985 -13.564 1.00 96.56 106 ARG A C 1
ATOM 766 O O . ARG A 1 106 ? 7.640 5.497 -14.664 1.00 96.56 106 ARG A O 1
ATOM 773 N N . LEU A 1 107 ? 8.500 5.316 -12.593 1.00 96.00 107 LEU A N 1
ATOM 774 C CA . LEU A 1 107 ? 9.025 3.961 -12.762 1.00 96.00 107 LEU A CA 1
ATOM 775 C C . LEU A 1 107 ? 7.925 2.952 -13.102 1.00 96.00 107 LEU A C 1
ATOM 777 O O . LEU A 1 107 ? 8.149 2.075 -13.933 1.00 96.00 107 LEU A O 1
ATOM 781 N N . MET A 1 108 ? 6.728 3.086 -12.520 1.00 95.31 108 MET A N 1
ATOM 782 C CA . MET A 1 108 ? 5.595 2.239 -12.903 1.00 95.31 108 MET A CA 1
ATOM 783 C C . MET A 1 108 ? 5.261 2.354 -14.390 1.00 95.31 108 MET A C 1
ATOM 785 O O . MET A 1 108 ? 5.065 1.333 -15.048 1.00 95.31 108 MET A O 1
ATOM 789 N N . ARG A 1 109 ? 5.226 3.586 -14.915 1.00 93.62 109 ARG A N 1
ATOM 790 C CA . ARG A 1 109 ? 4.915 3.858 -16.324 1.00 93.62 109 ARG A CA 1
ATOM 791 C C . ARG A 1 109 ? 6.029 3.385 -17.260 1.00 93.62 109 ARG A C 1
ATOM 793 O O . ARG A 1 109 ? 5.732 2.794 -18.290 1.00 93.62 109 ARG A O 1
ATOM 800 N N . GLU A 1 110 ? 7.291 3.605 -16.899 1.00 94.50 110 GLU A N 1
ATOM 801 C CA . GLU A 1 110 ? 8.450 3.271 -17.743 1.00 94.50 110 GLU A CA 1
ATOM 802 C C . GLU A 1 110 ? 8.765 1.769 -17.781 1.00 94.50 110 GLU A C 1
ATOM 804 O O . GLU A 1 110 ? 9.142 1.246 -18.827 1.00 94.50 110 GLU A O 1
ATOM 809 N N . MET A 1 111 ? 8.604 1.060 -16.660 1.00 91.81 111 MET A N 1
ATOM 810 C CA . MET A 1 111 ? 8.965 -0.361 -16.553 1.00 91.81 111 MET A CA 1
ATOM 811 C C . MET A 1 111 ? 7.802 -1.319 -16.839 1.00 91.81 111 MET A C 1
ATOM 813 O O . MET A 1 111 ? 7.985 -2.532 -16.752 1.00 91.81 111 MET A O 1
ATOM 817 N N . GLY A 1 112 ? 6.604 -0.804 -17.136 1.00 90.81 112 GLY A N 1
ATOM 818 C CA . GLY A 1 112 ? 5.419 -1.635 -17.363 1.00 90.81 112 GLY A CA 1
ATOM 819 C C . GLY A 1 112 ? 4.981 -2.414 -16.118 1.00 90.81 112 GLY A C 1
ATOM 820 O O . GLY A 1 112 ? 4.557 -3.562 -16.223 1.00 90.81 112 GLY A O 1
ATOM 821 N N . VAL A 1 113 ? 5.112 -1.815 -14.930 1.00 95.31 113 VAL A N 1
ATOM 822 C CA . VAL A 1 113 ? 4.643 -2.426 -13.677 1.00 95.31 113 VAL A CA 1
ATOM 823 C C . VAL A 1 113 ? 3.119 -2.341 -13.632 1.00 95.31 113 VAL A C 1
ATOM 825 O O . VAL A 1 113 ? 2.556 -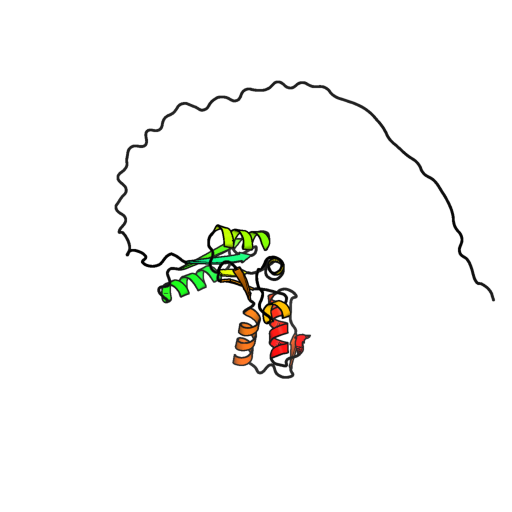1.250 -13.609 1.00 95.31 113 VAL A O 1
ATOM 828 N N . GLU A 1 114 ? 2.443 -3.486 -13.582 1.00 96.06 114 GLU A N 1
ATOM 829 C CA . GLU A 1 114 ? 0.975 -3.568 -13.622 1.00 96.06 114 GLU A CA 1
ATOM 830 C C . GLU A 1 114 ? 0.312 -3.224 -12.282 1.00 96.06 114 GLU A C 1
ATOM 832 O O . GLU A 1 114 ? -0.865 -2.862 -12.222 1.00 96.06 114 GLU A O 1
ATOM 837 N N . GLY A 1 115 ? 1.064 -3.320 -11.191 1.00 97.19 115 GLY A N 1
ATOM 838 C CA . GLY A 1 115 ? 0.611 -2.916 -9.872 1.00 97.19 115 GLY A CA 1
ATOM 839 C C . GLY A 1 115 ? 1.752 -2.860 -8.872 1.00 97.19 115 GLY A C 1
ATOM 840 O O . GLY A 1 115 ? 2.790 -3.501 -9.044 1.00 97.19 115 GLY A O 1
ATOM 841 N N . ALA A 1 116 ? 1.573 -2.085 -7.813 1.00 98.12 116 ALA A N 1
ATOM 842 C CA . ALA A 1 116 ? 2.599 -1.946 -6.797 1.00 98.12 116 ALA A CA 1
ATOM 843 C C . ALA A 1 116 ? 2.013 -1.745 -5.407 1.00 98.12 116 ALA A C 1
ATOM 845 O O . ALA A 1 116 ? 1.007 -1.066 -5.243 1.00 98.12 116 ALA A O 1
ATOM 846 N N . SER A 1 117 ? 2.669 -2.283 -4.389 1.00 98.06 117 SER A N 1
ATOM 847 C CA . SER A 1 117 ? 2.452 -1.833 -3.021 1.00 98.06 117 SER A CA 1
ATOM 848 C C . SER A 1 117 ? 3.289 -0.585 -2.754 1.00 98.06 117 SER A C 1
ATOM 850 O O . SER A 1 117 ? 4.364 -0.393 -3.324 1.00 98.06 117 SER A O 1
ATOM 852 N N . VAL A 1 118 ? 2.809 0.256 -1.850 1.00 97.25 118 VAL A N 1
ATOM 853 C CA . VAL A 1 118 ? 3.461 1.490 -1.421 1.00 97.25 118 VAL A CA 1
ATOM 854 C C . VAL A 1 118 ? 3.592 1.444 0.091 1.00 97.25 118 VAL A C 1
ATOM 856 O O . VAL A 1 118 ? 2.625 1.187 0.811 1.00 97.25 118 VAL A O 1
ATOM 859 N N . THR A 1 119 ? 4.798 1.684 0.586 1.00 94.69 119 THR A N 1
ATOM 860 C CA . THR A 1 119 ? 5.092 1.725 2.017 1.00 94.69 119 THR A CA 1
ATOM 861 C C . THR A 1 119 ? 5.772 3.031 2.404 1.00 94.69 119 THR A C 1
ATOM 863 O O . THR A 1 119 ? 5.861 3.964 1.608 1.00 94.69 119 THR A O 1
ATOM 866 N N . LEU A 1 120 ? 6.176 3.131 3.669 1.00 91.81 120 LEU A N 1
ATOM 867 C CA . LEU A 1 120 ? 6.813 4.308 4.238 1.00 91.81 120 LEU A CA 1
ATOM 868 C C . LEU A 1 120 ? 7.983 4.809 3.363 1.00 91.81 120 LEU A C 1
ATOM 870 O O . LEU A 1 120 ? 8.743 3.991 2.835 1.00 91.81 120 LEU A O 1
ATOM 874 N N . PRO A 1 121 ? 8.145 6.136 3.222 1.00 92.75 121 PRO A N 1
ATOM 875 C CA . PRO A 1 121 ? 7.249 7.212 3.680 1.00 92.75 121 PRO A CA 1
ATOM 876 C C . PRO A 1 121 ? 6.134 7.574 2.671 1.00 92.75 121 PRO A C 1
ATOM 878 O O . PRO A 1 121 ? 5.387 8.523 2.880 1.00 92.75 121 PRO A O 1
ATOM 881 N N . LEU A 1 122 ? 5.984 6.818 1.583 1.00 96.19 122 LEU A N 1
ATOM 882 C CA . LEU A 1 122 ? 5.334 7.277 0.349 1.00 96.19 122 LEU A CA 1
ATOM 883 C C . LEU A 1 122 ? 3.800 7.201 0.341 1.00 96.19 122 LEU A C 1
ATOM 885 O O . LEU A 1 122 ? 3.170 7.739 -0.568 1.00 96.19 122 LEU A O 1
ATOM 889 N N . LYS A 1 123 ? 3.179 6.536 1.327 1.00 95.94 123 LYS A N 1
ATOM 890 C CA . LYS A 1 123 ? 1.731 6.239 1.315 1.00 95.94 123 LYS A CA 1
ATOM 891 C C . LYS A 1 123 ? 0.838 7.482 1.180 1.00 95.94 123 LYS A C 1
ATOM 893 O O . LYS A 1 123 ? -0.245 7.396 0.611 1.00 95.94 123 LYS A O 1
ATOM 898 N N . THR A 1 124 ? 1.258 8.622 1.721 1.00 95.00 124 THR A N 1
ATOM 899 C CA . THR A 1 124 ? 0.514 9.893 1.644 1.00 95.00 124 THR A CA 1
ATOM 900 C C . THR A 1 124 ? 0.966 10.736 0.455 1.00 95.00 124 THR A C 1
ATOM 902 O O . THR A 1 124 ? 0.149 11.321 -0.246 1.00 95.00 124 THR A O 1
ATOM 905 N N . GLU A 1 125 ? 2.274 10.777 0.209 1.00 94.19 125 GLU A N 1
ATOM 906 C CA . GLU A 1 125 ? 2.903 11.621 -0.809 1.00 94.19 125 GLU A CA 1
ATOM 907 C C . GLU A 1 125 ? 2.464 11.253 -2.232 1.00 94.19 125 GLU A C 1
ATOM 909 O O . GLU A 1 125 ? 2.195 12.123 -3.060 1.00 94.19 125 GLU A O 1
ATOM 914 N N . ILE A 1 126 ? 2.326 9.953 -2.506 1.00 96.44 126 ILE A N 1
ATOM 915 C CA . ILE A 1 126 ? 2.025 9.457 -3.850 1.00 96.44 126 ILE A CA 1
ATOM 916 C C . ILE A 1 126 ? 0.637 9.870 -4.349 1.00 96.44 126 ILE A C 1
ATOM 918 O O . ILE A 1 126 ? 0.412 9.919 -5.556 1.00 96.44 126 ILE A O 1
ATOM 922 N N . MET A 1 127 ? -0.282 10.206 -3.438 1.00 97.38 127 MET A N 1
ATOM 923 C CA . MET A 1 127 ? -1.677 10.509 -3.761 1.00 97.38 127 MET A CA 1
ATOM 924 C C . MET A 1 127 ? -1.823 11.659 -4.759 1.00 97.38 127 MET A C 1
ATOM 926 O O . MET A 1 127 ? -2.711 11.619 -5.605 1.00 97.38 127 MET A O 1
ATOM 930 N N . ALA A 1 128 ? -0.940 12.658 -4.701 1.00 95.75 128 ALA A N 1
ATOM 931 C CA . ALA A 1 128 ? -1.010 13.827 -5.575 1.00 95.75 128 ALA A CA 1
ATOM 932 C C . ALA A 1 128 ? -0.745 13.511 -7.061 1.00 95.75 128 ALA A C 1
ATOM 934 O O . ALA A 1 128 ? -1.127 14.299 -7.920 1.00 95.75 128 ALA A O 1
ATOM 935 N N . GLY A 1 129 ? -0.090 12.385 -7.373 1.00 95.44 129 GLY A N 1
ATOM 936 C CA . GLY A 1 129 ? 0.259 11.997 -8.746 1.00 95.44 129 GLY A CA 1
ATOM 937 C C . GLY A 1 129 ? -0.615 10.894 -9.354 1.00 95.44 129 GLY A C 1
ATOM 938 O O . GLY A 1 129 ? -0.326 10.439 -10.463 1.00 95.44 129 GLY A O 1
ATOM 939 N N . LEU A 1 130 ? -1.634 10.424 -8.630 1.00 97.25 130 LEU A N 1
ATOM 940 C CA . LEU A 1 130 ? -2.501 9.335 -9.079 1.00 97.25 130 LEU A CA 1
ATOM 941 C C . LEU A 1 130 ? -3.595 9.825 -10.022 1.00 97.25 130 LEU A C 1
ATOM 943 O O . LEU A 1 130 ? -4.179 10.887 -9.819 1.00 97.25 130 LEU A O 1
ATOM 947 N N . ASP A 1 131 ? -3.913 8.999 -11.017 1.00 97.25 131 ASP A N 1
ATOM 948 C CA . ASP A 1 131 ? -4.995 9.275 -11.963 1.00 97.25 131 ASP A CA 1
ATOM 949 C C . ASP A 1 131 ? -6.368 9.088 -11.300 1.00 97.25 131 ASP A C 1
ATOM 951 O O . ASP A 1 131 ? -7.331 9.787 -11.618 1.00 97.25 131 ASP A O 1
ATOM 955 N N . GLU A 1 132 ? -6.459 8.142 -10.361 1.00 97.56 132 GLU A N 1
ATOM 956 C CA . GLU A 1 132 ? -7.665 7.853 -9.597 1.00 97.56 132 GLU A CA 1
ATOM 957 C C . GL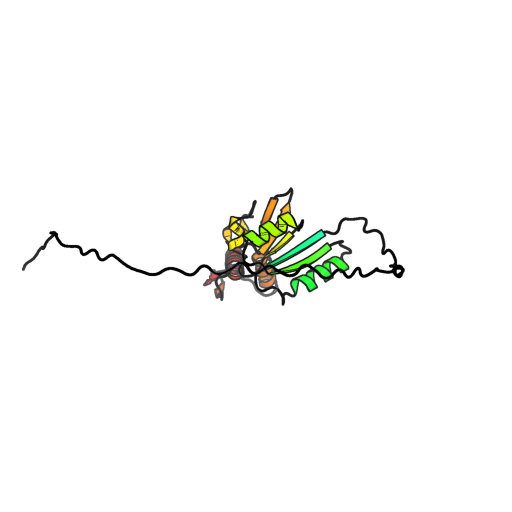U A 1 132 ? -7.322 7.403 -8.171 1.00 97.56 132 GLU A C 1
ATOM 959 O O . GLU A 1 132 ? -6.292 6.779 -7.917 1.00 97.56 132 GLU A O 1
ATOM 964 N N . ILE A 1 133 ? -8.211 7.709 -7.227 1.00 98.25 133 ILE A N 1
ATOM 965 C CA . ILE A 1 133 ? -8.153 7.240 -5.840 1.00 98.25 133 ILE A CA 1
ATOM 966 C C . ILE A 1 133 ? -9.575 6.869 -5.432 1.00 98.25 133 ILE A C 1
ATOM 968 O O . ILE A 1 133 ? -10.495 7.669 -5.653 1.00 98.25 133 ILE A O 1
ATOM 972 N N . ASP A 1 134 ? -9.751 5.691 -4.836 1.00 97.00 134 ASP A N 1
ATOM 973 C CA . ASP A 1 134 ? -11.056 5.251 -4.343 1.00 97.00 134 ASP A CA 1
ATOM 974 C C . ASP A 1 134 ? -11.551 6.098 -3.151 1.00 97.00 134 ASP A C 1
ATOM 976 O O . ASP A 1 134 ? -10.805 6.845 -2.509 1.00 97.00 134 ASP A O 1
ATOM 980 N N . GLY A 1 135 ? -12.850 6.005 -2.851 1.00 97.25 135 GLY A N 1
ATOM 981 C CA . GLY A 1 135 ? -13.471 6.819 -1.801 1.00 97.25 135 GLY A CA 1
ATOM 982 C C . GLY A 1 135 ? -12.869 6.576 -0.414 1.00 97.25 135 GLY A C 1
ATOM 983 O O . GLY A 1 135 ? -12.642 7.527 0.335 1.00 97.25 135 GLY A O 1
ATOM 984 N N . HIS A 1 136 ? -12.553 5.320 -0.084 1.00 96.25 136 HIS A N 1
ATOM 985 C CA . HIS A 1 136 ? -11.970 4.966 1.208 1.00 96.25 136 HIS A CA 1
ATOM 986 C C . HIS A 1 136 ? -10.551 5.514 1.366 1.00 96.25 136 HIS A C 1
ATOM 988 O O . HIS A 1 136 ? -10.254 6.128 2.387 1.00 96.25 136 HIS A O 1
ATOM 994 N N . SER A 1 137 ? -9.686 5.397 0.356 1.00 97.31 137 SER A N 1
ATOM 995 C CA . SER A 1 137 ? -8.319 5.927 0.457 1.00 97.31 137 SER A CA 1
ATOM 996 C C . SER A 1 137 ? -8.279 7.446 0.480 1.00 97.31 137 SER A C 1
ATOM 998 O O . SER A 1 137 ? -7.407 8.012 1.139 1.00 97.31 137 SER A O 1
ATOM 1000 N N . ARG A 1 138 ? -9.226 8.126 -0.184 1.00 97.25 138 ARG A N 1
ATOM 1001 C CA . ARG A 1 138 ? -9.389 9.583 -0.043 1.00 97.25 138 ARG A CA 1
ATOM 1002 C C . ARG A 1 138 ? -9.753 9.967 1.386 1.00 97.25 138 ARG A C 1
ATOM 1004 O O . ARG A 1 138 ? -9.134 10.877 1.922 1.00 97.25 138 ARG A O 1
ATOM 1011 N N . ALA A 1 139 ? -10.703 9.260 2.000 1.00 96.50 139 ALA A N 1
ATOM 1012 C CA . ALA A 1 139 ? -11.098 9.501 3.388 1.00 96.50 139 ALA A CA 1
ATOM 1013 C C . ALA A 1 139 ? -9.955 9.211 4.378 1.00 96.50 139 ALA A C 1
ATOM 1015 O O . ALA A 1 139 ? -9.739 9.973 5.315 1.00 96.50 139 ALA A O 1
ATOM 1016 N N . ILE A 1 140 ? -9.186 8.145 4.141 1.00 96.94 140 ILE A N 1
ATOM 1017 C CA . ILE A 1 140 ? -8.008 7.789 4.945 1.00 96.94 140 ILE A CA 1
ATOM 1018 C C . ILE A 1 140 ? -6.871 8.806 4.752 1.00 96.94 140 ILE A C 1
ATOM 1020 O O . ILE A 1 140 ? -6.095 9.067 5.672 1.00 96.94 140 ILE A O 1
ATOM 1024 N N . GLY A 1 141 ? -6.736 9.376 3.554 1.00 96.75 141 GLY A N 1
ATOM 1025 C CA . GLY A 1 141 ? -5.606 10.231 3.203 1.00 96.75 141 GLY A CA 1
ATOM 1026 C C . GLY A 1 141 ? -4.299 9.451 3.040 1.00 96.75 141 GLY A C 1
ATOM 1027 O O . GLY A 1 141 ? -3.233 9.991 3.323 1.00 96.75 141 GLY A O 1
ATOM 1028 N N . ALA A 1 142 ? -4.367 8.175 2.645 1.00 97.38 142 ALA A N 1
ATOM 1029 C CA . ALA A 1 142 ? -3.194 7.357 2.340 1.00 97.38 142 ALA A CA 1
ATOM 1030 C C . ALA A 1 142 ? -3.541 6.206 1.386 1.00 97.38 142 ALA A C 1
ATOM 1032 O O . ALA A 1 142 ? -4.605 5.604 1.507 1.00 97.38 142 ALA A O 1
ATOM 1033 N N . VAL A 1 143 ? -2.602 5.842 0.514 1.00 97.81 143 VAL A N 1
ATOM 1034 C CA . VAL A 1 143 ? -2.675 4.728 -0.443 1.00 97.81 143 VAL A CA 1
ATOM 1035 C C . VAL A 1 143 ? -1.539 3.744 -0.158 1.00 97.81 143 VAL A C 1
ATOM 1037 O O . VAL A 1 143 ? -0.395 4.152 0.024 1.00 97.81 143 VAL A O 1
ATOM 1040 N N . ASN A 1 144 ? -1.839 2.444 -0.115 1.00 97.12 144 ASN A N 1
ATOM 1041 C CA . ASN A 1 144 ? -0.838 1.384 0.071 1.00 97.12 144 ASN A CA 1
ATOM 1042 C C . ASN A 1 144 ? -0.717 0.456 -1.152 1.00 97.12 144 ASN A C 1
ATOM 1044 O O . ASN A 1 144 ? 0.181 -0.382 -1.179 1.00 97.12 144 ASN A O 1
ATOM 1048 N N . THR A 1 145 ? -1.611 0.581 -2.136 1.00 97.75 145 THR A N 1
ATOM 1049 C CA . THR A 1 145 ? -1.699 -0.310 -3.296 1.00 97.75 145 THR A CA 1
ATOM 1050 C C . THR A 1 145 ? -2.062 0.485 -4.545 1.00 97.75 145 THR A C 1
ATOM 1052 O O . THR A 1 145 ? -2.988 1.292 -4.533 1.00 97.75 145 THR A O 1
ATOM 1055 N N . LEU A 1 146 ? -1.337 0.238 -5.628 1.00 98.19 146 LEU A N 1
ATOM 1056 C CA . LEU A 1 146 ? -1.478 0.861 -6.934 1.00 98.19 146 LEU A CA 1
ATOM 1057 C C . LEU A 1 146 ? -1.833 -0.203 -7.963 1.00 98.19 146 LEU A C 1
ATOM 1059 O O . LEU A 1 146 ? -1.196 -1.256 -8.011 1.00 98.19 146 LEU A O 1
ATOM 1063 N N . CYS A 1 147 ? -2.806 0.096 -8.812 1.00 97.19 147 CYS A N 1
ATOM 1064 C CA . CYS A 1 147 ? -3.270 -0.790 -9.871 1.00 97.19 147 CYS A CA 1
ATOM 1065 C C . CYS A 1 147 ? -3.289 -0.032 -11.196 1.00 97.19 147 CYS A C 1
ATOM 1067 O O . CYS A 1 147 ? -3.920 1.023 -11.286 1.00 97.19 147 CYS A O 1
ATOM 1069 N N . VAL A 1 148 ? -2.663 -0.582 -12.234 1.00 96.50 148 VAL A N 1
ATOM 1070 C CA . VAL A 1 148 ? -2.778 -0.042 -13.591 1.00 96.50 148 VAL A CA 1
ATOM 1071 C C . VAL A 1 148 ? -4.028 -0.615 -14.256 1.00 96.50 148 VAL A C 1
ATOM 1073 O O . VAL A 1 148 ? -4.191 -1.829 -14.364 1.00 96.50 148 VAL A O 1
ATOM 1076 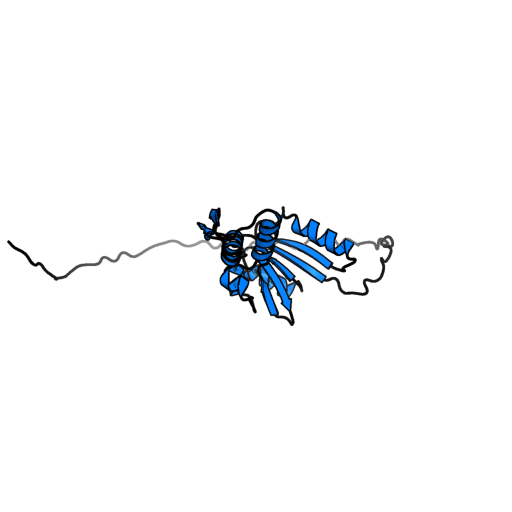N N . ARG A 1 149 ? -4.935 0.256 -14.708 1.00 91.19 149 ARG A N 1
ATOM 1077 C CA . ARG A 1 149 ? -6.165 -0.109 -15.428 1.00 91.19 149 ARG A CA 1
ATOM 1078 C C . ARG A 1 149 ? -6.353 0.818 -16.620 1.00 91.19 149 ARG A C 1
ATOM 1080 O O . ARG A 1 149 ? -6.489 2.024 -16.446 1.00 91.19 149 ARG A O 1
ATOM 1087 N N . GLY A 1 150 ? -6.335 0.270 -17.836 1.00 88.56 150 GLY A N 1
ATOM 1088 C CA . GLY A 1 150 ? -6.507 1.070 -19.058 1.00 88.56 150 GLY A CA 1
ATOM 1089 C C . GLY A 1 150 ? -5.496 2.219 -19.189 1.00 88.56 150 GLY A C 1
ATOM 1090 O O . GLY A 1 150 ? -5.858 3.306 -19.624 1.00 88.56 150 GLY A O 1
ATOM 1091 N N . GLY A 1 151 ? -4.254 2.008 -18.736 1.00 91.12 151 GLY A N 1
ATOM 1092 C CA . GLY A 1 151 ? -3.195 3.026 -18.742 1.00 91.12 151 GLY A CA 1
ATOM 1093 C C . GLY A 1 151 ? -3.268 4.067 -17.617 1.00 91.12 151 GLY A C 1
ATOM 1094 O O . GLY A 1 151 ? -2.392 4.923 -17.542 1.00 91.12 151 GLY A O 1
ATOM 1095 N N . ARG A 1 152 ? -4.268 3.992 -16.730 1.00 95.50 152 ARG A N 1
ATOM 1096 C CA . ARG A 1 152 ? -4.413 4.857 -15.549 1.00 95.50 152 ARG A CA 1
ATOM 1097 C C . ARG A 1 152 ? -3.958 4.146 -14.283 1.00 95.50 152 ARG A C 1
ATOM 1099 O O . ARG A 1 152 ? -4.164 2.941 -14.149 1.00 95.50 152 ARG A O 1
ATOM 1106 N N . ILE A 1 153 ? -3.382 4.893 -13.348 1.00 97.69 153 ILE A N 1
ATOM 1107 C CA . ILE A 1 153 ? -2.943 4.399 -12.043 1.00 97.69 153 ILE A CA 1
ATOM 1108 C C . ILE A 1 153 ? -4.002 4.739 -10.990 1.00 97.69 153 ILE A C 1
ATOM 1110 O O . ILE A 1 153 ? -4.184 5.900 -10.619 1.00 97.69 153 ILE A O 1
ATOM 1114 N N . LEU A 1 154 ? -4.674 3.701 -10.492 1.00 98.00 154 LEU A N 1
ATOM 1115 C CA . LEU A 1 154 ? -5.615 3.767 -9.377 1.00 98.00 154 LEU A CA 1
ATOM 1116 C C . LEU A 1 154 ? -4.888 3.480 -8.059 1.00 98.00 154 LEU A C 1
ATOM 1118 O O . LEU A 1 154 ? -4.246 2.437 -7.932 1.00 98.00 154 LEU A O 1
ATOM 1122 N N . GLY A 1 155 ? -5.049 4.354 -7.068 1.00 98.19 155 GLY A N 1
ATOM 1123 C CA . GLY A 1 155 ? -4.635 4.104 -5.689 1.00 98.19 155 GLY A CA 1
ATOM 1124 C C . GLY A 1 155 ? -5.770 3.610 -4.806 1.00 98.19 155 GLY A C 1
ATOM 1125 O O . GLY A 1 155 ? -6.853 4.197 -4.780 1.00 98.19 155 GLY A O 1
ATOM 1126 N N . VAL A 1 156 ? -5.485 2.563 -4.038 1.00 97.94 156 VAL A N 1
ATOM 1127 C CA . VAL A 1 156 ? -6.364 2.028 -2.998 1.00 97.94 156 VAL A CA 1
ATOM 1128 C C . VAL A 1 156 ? -5.593 1.769 -1.703 1.00 97.94 156 VAL A C 1
ATOM 1130 O O . VAL A 1 156 ? -4.361 1.670 -1.675 1.00 97.94 156 VAL A O 1
ATOM 1133 N N . ASN A 1 157 ? -6.336 1.645 -0.613 1.00 97.25 157 ASN A N 1
ATOM 1134 C CA . ASN A 1 157 ? -5.839 1.338 0.709 1.00 97.25 157 ASN A CA 1
ATOM 1135 C C . ASN A 1 157 ? -6.541 0.078 1.193 1.00 97.25 157 ASN A C 1
ATOM 1137 O O . ASN A 1 157 ? -7.757 0.068 1.378 1.00 97.25 157 ASN A O 1
ATOM 1141 N N . THR A 1 158 ? -5.772 -0.987 1.381 1.00 93.69 158 THR A N 1
ATOM 1142 C CA . THR A 1 158 ? -6.282 -2.280 1.850 1.00 93.69 158 THR A CA 1
ATOM 1143 C C . THR A 1 158 ? -6.031 -2.513 3.339 1.00 93.69 158 THR A C 1
ATOM 1145 O O . THR A 1 158 ? -6.545 -3.486 3.888 1.00 93.69 158 THR A O 1
ATOM 1148 N N . ASP A 1 159 ? -5.260 -1.642 4.002 1.00 94.06 159 ASP A N 1
ATOM 1149 C CA . ASP A 1 159 ? -4.876 -1.821 5.405 1.00 94.06 159 ASP A CA 1
ATOM 1150 C C . ASP A 1 159 ? -6.095 -1.721 6.332 1.00 94.06 159 ASP A C 1
ATOM 1152 O O . ASP A 1 159 ? -6.197 -2.500 7.274 1.00 94.06 159 ASP A O 1
ATOM 1156 N N . TRP A 1 160 ? -7.040 -0.807 6.056 1.00 94.56 160 TRP A N 1
ATOM 1157 C CA . TRP A 1 160 ? -8.230 -0.625 6.902 1.00 94.56 160 TRP A CA 1
ATOM 1158 C C . TRP A 1 160 ? -9.089 -1.893 6.939 1.00 94.56 160 TRP A C 1
ATOM 1160 O O . TRP A 1 160 ? -9.457 -2.350 8.013 1.00 94.56 160 TRP A O 1
ATOM 1170 N N . ALA A 1 161 ? -9.342 -2.502 5.777 1.00 92.75 161 ALA A N 1
ATOM 1171 C CA . ALA A 1 161 ? -10.157 -3.708 5.676 1.00 92.75 161 ALA A CA 1
ATOM 1172 C C . ALA A 1 161 ? -9.450 -4.918 6.298 1.00 92.75 161 ALA A C 1
ATOM 1174 O O . ALA A 1 161 ? -10.081 -5.720 6.982 1.00 92.75 161 ALA A O 1
ATOM 1175 N N . GLY A 1 162 ? -8.134 -5.042 6.085 1.00 91.94 162 GLY A N 1
ATOM 1176 C CA . GLY A 1 162 ? -7.340 -6.104 6.702 1.00 91.94 162 GLY A CA 1
ATOM 1177 C C . GLY A 1 162 ? -7.310 -5.997 8.228 1.00 91.94 162 GLY A C 1
ATOM 1178 O O . GLY A 1 162 ? -7.440 -7.009 8.916 1.00 91.94 162 GLY A O 1
ATOM 1179 N N . LEU A 1 163 ? -7.186 -4.776 8.755 1.00 92.00 163 LEU A N 1
ATOM 1180 C CA . LEU A 1 163 ? -7.202 -4.511 10.191 1.00 92.00 163 LEU A CA 1
ATOM 1181 C C . LEU A 1 163 ? -8.574 -4.789 10.797 1.00 92.00 163 LEU A C 1
ATOM 1183 O O . LEU A 1 163 ? -8.643 -5.519 11.779 1.00 92.00 163 LEU A O 1
ATOM 1187 N N . THR A 1 164 ? -9.644 -4.259 10.200 1.00 90.62 164 THR A N 1
ATOM 1188 C CA . THR A 1 164 ? -11.023 -4.483 10.651 1.00 90.62 164 THR A CA 1
ATOM 1189 C C . THR A 1 164 ? -11.341 -5.972 10.722 1.00 90.62 164 THR A C 1
ATOM 1191 O O . THR A 1 164 ? -11.721 -6.462 11.779 1.00 90.62 164 THR A O 1
ATOM 1194 N N . ARG A 1 165 ? -11.066 -6.720 9.649 1.00 91.38 165 ARG A N 1
ATOM 1195 C CA . ARG A 1 165 ? -11.287 -8.169 9.629 1.00 91.38 165 ARG A CA 1
ATOM 1196 C C . ARG A 1 165 ? -10.499 -8.894 10.722 1.00 91.38 165 ARG A C 1
ATOM 1198 O O . ARG A 1 165 ? -11.044 -9.740 11.419 1.00 91.38 165 ARG A O 1
ATOM 1205 N N . SER A 1 166 ? -9.215 -8.566 10.873 1.00 91.00 166 SER A N 1
ATOM 1206 C CA . SER A 1 166 ? -8.373 -9.197 11.900 1.00 91.00 166 SER A CA 1
ATOM 1207 C C . SER A 1 166 ? -8.872 -8.883 13.312 1.00 91.00 166 SER A C 1
ATOM 1209 O O . SER A 1 166 ? -8.759 -9.721 14.206 1.00 91.00 166 SER A O 1
ATOM 1211 N N . LEU A 1 167 ? -9.409 -7.677 13.519 1.00 89.44 167 LEU A N 1
ATOM 1212 C CA . LEU A 1 167 ? -9.980 -7.251 14.788 1.00 89.44 167 LEU A CA 1
ATOM 1213 C C . LEU A 1 167 ? -11.253 -8.041 15.097 1.00 89.44 167 LEU A C 1
ATOM 1215 O O . LEU A 1 167 ? -11.307 -8.664 16.149 1.00 89.44 167 LEU A O 1
ATOM 1219 N N . GLU A 1 168 ? -12.203 -8.098 14.163 1.00 89.62 168 GLU A N 1
ATOM 1220 C CA . GLU A 1 168 ? -13.466 -8.843 14.290 1.00 89.62 168 GLU A CA 1
ATOM 1221 C C . GLU A 1 168 ? -13.263 -10.339 14.560 1.00 89.62 168 GLU A C 1
ATOM 1223 O O . GLU A 1 168 ? -14.017 -10.941 15.321 1.00 89.62 168 GLU A O 1
ATOM 1228 N N . GLU A 1 169 ? -12.219 -10.945 13.984 1.00 92.38 169 GLU A N 1
ATOM 1229 C CA . GLU A 1 169 ? -11.867 -12.352 14.221 1.00 92.38 169 GLU A CA 1
ATOM 1230 C C . GLU A 1 169 ? -11.479 -12.635 15.688 1.00 92.38 169 GLU A C 1
ATOM 1232 O O . GLU A 1 169 ? -11.563 -13.779 16.137 1.00 92.38 169 GLU A O 1
ATOM 1237 N N . HIS A 1 170 ? -11.085 -11.611 16.452 1.00 90.06 170 HIS A N 1
ATOM 1238 C CA . HIS A 1 170 ? -10.636 -11.748 17.841 1.00 90.06 170 HIS A CA 1
ATOM 1239 C C . HIS A 1 170 ? -11.504 -10.974 18.845 1.00 90.06 170 HIS A C 1
ATOM 1241 O O . HIS A 1 170 ? -11.461 -11.270 20.042 1.00 90.06 170 HIS A O 1
ATOM 1247 N N . PHE A 1 171 ? -12.250 -9.961 18.395 1.00 87.50 171 PHE A N 1
ATOM 1248 C CA . PHE A 1 171 ? -12.910 -8.988 19.256 1.00 87.50 171 PHE A CA 1
ATOM 1249 C C . PHE A 1 171 ? -13.971 -8.142 18.532 1.00 87.50 171 PHE A C 1
ATOM 1251 O O . PHE A 1 171 ? -13.736 -7.653 17.434 1.00 87.50 171 PHE A O 1
ATOM 1258 N N . ASP A 1 172 ? -15.097 -7.871 19.197 1.00 88.00 172 ASP A N 1
ATOM 1259 C CA . ASP A 1 172 ? -16.103 -6.909 18.723 1.00 88.00 172 ASP A CA 1
ATOM 1260 C C . ASP A 1 172 ? -15.684 -5.461 19.069 1.00 88.00 172 ASP A C 1
ATOM 1262 O O . ASP A 1 172 ? -15.582 -5.133 20.259 1.00 88.00 172 ASP A O 1
ATOM 1266 N N . PRO A 1 173 ? -15.426 -4.582 18.079 1.00 85.81 173 PRO A N 1
ATOM 1267 C CA . PRO A 1 173 ? -15.008 -3.201 18.317 1.00 85.81 173 PRO A CA 1
ATOM 1268 C C . PRO A 1 173 ? -16.129 -2.251 18.773 1.00 85.81 173 PRO A C 1
ATOM 1270 O O . PRO A 1 173 ? -15.820 -1.144 19.231 1.00 85.81 173 PRO A O 1
ATOM 1273 N N . GLY A 1 174 ? -17.401 -2.646 18.678 1.00 88.75 174 GLY A N 1
ATOM 1274 C CA . GLY A 1 174 ? -18.546 -1.759 18.871 1.00 88.75 174 GLY A CA 1
ATOM 1275 C C . GLY A 1 174 ? -18.568 -1.049 20.230 1.00 88.75 174 GLY A C 1
ATOM 1276 O O . GLY A 1 174 ? -18.552 -1.680 21.289 1.00 88.75 174 GLY A O 1
A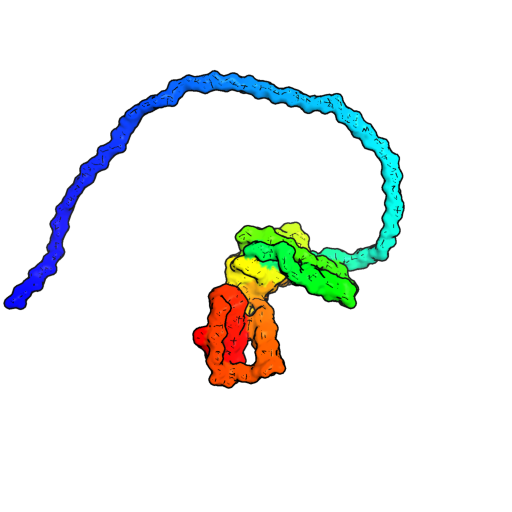TOM 1277 N N . GLY A 1 175 ? -18.625 0.288 20.209 1.00 88.56 175 GLY A N 1
ATOM 1278 C CA . GLY A 1 175 ? -18.778 1.122 21.408 1.00 88.56 175 GLY A CA 1
ATOM 1279 C C . GLY A 1 175 ? -17.546 1.199 22.316 1.00 88.56 175 GLY A C 1
ATOM 1280 O O . GLY A 1 175 ? -17.653 1.649 23.457 1.00 88.56 175 GLY A O 1
ATOM 1281 N N . LYS A 1 176 ? -16.379 0.754 21.844 1.00 91.06 176 LYS A N 1
ATOM 1282 C CA . LYS A 1 176 ? -15.144 0.707 22.637 1.00 91.06 176 LYS A CA 1
ATOM 1283 C C . LYS A 1 176 ? -14.162 1.797 22.244 1.00 91.06 176 LYS A C 1
ATOM 1285 O O . LYS A 1 176 ? -14.163 2.269 21.110 1.00 91.06 176 LYS A O 1
ATOM 1290 N N . THR A 1 177 ? -13.291 2.149 23.185 1.00 92.69 177 THR A N 1
ATOM 1291 C CA . THR A 1 177 ? -12.233 3.141 22.973 1.00 92.69 177 THR A CA 1
ATOM 1292 C C . THR A 1 177 ? -10.919 2.469 22.592 1.00 92.69 177 THR A C 1
ATOM 1294 O O . THR A 1 177 ? -10.498 1.513 23.244 1.00 92.69 177 THR A O 1
ATOM 1297 N N . PHE A 1 178 ? -10.249 3.000 21.571 1.00 92.94 178 PHE A N 1
ATOM 1298 C CA . PHE A 1 178 ? -8.979 2.494 21.057 1.00 92.94 178 PHE A CA 1
ATOM 1299 C C . PHE A 1 178 ? -7.905 3.577 21.077 1.00 92.94 178 PHE A C 1
ATOM 1301 O O . PHE A 1 178 ? -8.096 4.645 20.505 1.00 92.94 178 PHE A O 1
ATOM 1308 N N . ALA A 1 179 ? -6.741 3.266 21.646 1.00 94.25 179 ALA A N 1
ATOM 1309 C CA . ALA A 1 179 ? -5.556 4.106 21.514 1.00 94.25 179 ALA A CA 1
ATOM 1310 C C . ALA A 1 179 ? -4.776 3.722 20.247 1.00 94.25 179 ALA A C 1
ATOM 1312 O O . ALA A 1 179 ? -4.406 2.557 20.073 1.00 94.25 179 ALA A O 1
ATOM 1313 N N . ILE A 1 180 ? -4.496 4.694 19.374 1.00 93.25 180 ILE A N 1
ATOM 1314 C CA . ILE A 1 180 ? -3.718 4.481 18.145 1.00 93.25 180 ILE A CA 1
ATOM 1315 C C . ILE A 1 180 ? -2.340 5.119 18.297 1.00 93.25 180 ILE A C 1
ATOM 1317 O O . ILE A 1 180 ? -2.201 6.333 18.419 1.00 93.25 180 ILE A O 1
ATOM 1321 N N . LEU A 1 181 ? -1.295 4.294 18.246 1.00 93.00 181 LEU A N 1
ATOM 1322 C CA . LEU A 1 181 ? 0.086 4.757 18.345 1.00 93.00 181 LEU A CA 1
ATOM 1323 C C . LEU A 1 181 ? 0.674 4.991 16.948 1.00 93.00 181 LEU A C 1
ATOM 1325 O O . LEU A 1 181 ? 1.070 4.054 16.255 1.00 93.00 181 LEU A O 1
ATOM 1329 N N . GLY A 1 182 ? 0.737 6.260 16.540 1.00 89.19 182 GLY A N 1
ATOM 1330 C CA . GLY A 1 182 ? 1.348 6.706 15.285 1.00 89.19 182 GLY A CA 1
ATOM 1331 C C . GLY A 1 182 ? 0.463 7.666 14.486 1.00 89.19 182 GLY A C 1
ATOM 1332 O O . GLY A 1 182 ? -0.706 7.857 14.790 1.00 89.19 182 GLY A O 1
ATOM 1333 N N . SER A 1 183 ? 1.026 8.275 13.439 1.00 87.81 183 SER A N 1
ATOM 1334 C CA . SER A 1 183 ? 0.347 9.302 12.619 1.00 87.81 183 SER A CA 1
ATOM 1335 C C . SER A 1 183 ? 0.480 9.093 11.099 1.00 87.81 183 SER A C 1
ATOM 1337 O O . SER A 1 183 ? -0.004 9.898 10.295 1.00 87.81 183 SER A O 1
ATOM 1339 N N . GLY A 1 184 ? 1.136 8.002 10.691 1.00 88.12 184 GLY A N 1
ATOM 1340 C CA . GLY A 1 184 ? 1.354 7.647 9.288 1.00 88.12 184 GLY A CA 1
ATOM 1341 C C . GLY A 1 184 ? 0.134 7.010 8.614 1.00 88.12 184 GLY A C 1
ATOM 1342 O O . GLY A 1 184 ? -0.913 6.810 9.228 1.00 88.12 184 GLY A O 1
ATOM 1343 N N . GLY A 1 185 ? 0.285 6.633 7.340 1.00 88.94 185 GLY A N 1
ATOM 1344 C CA . GLY A 1 185 ? -0.810 6.071 6.536 1.00 88.94 185 GLY A CA 1
ATOM 1345 C C . GLY A 1 185 ? -1.495 4.844 7.154 1.00 88.94 185 GLY A C 1
ATOM 1346 O O . GLY A 1 185 ? -2.713 4.726 7.066 1.00 88.94 185 GLY A O 1
ATOM 1347 N N . SER A 1 186 ? -0.745 3.975 7.841 1.00 91.50 186 SER A N 1
ATOM 1348 C CA . SER A 1 186 ? -1.325 2.819 8.541 1.00 91.50 186 SER A CA 1
ATOM 1349 C C . SER A 1 186 ? -2.156 3.223 9.767 1.00 91.50 186 SER A C 1
ATOM 1351 O O . SER A 1 186 ? -3.220 2.657 9.986 1.00 91.50 186 SER A O 1
ATOM 1353 N N . ALA A 1 187 ? -1.719 4.228 10.538 1.00 92.75 187 ALA A N 1
ATOM 1354 C CA . ALA A 1 187 ? -2.480 4.736 11.684 1.00 92.75 187 ALA A CA 1
ATOM 1355 C C . ALA A 1 187 ? -3.797 5.388 11.234 1.00 92.75 187 ALA A C 1
ATOM 1357 O O . ALA A 1 187 ? -4.844 5.165 11.835 1.00 92.75 187 ALA A O 1
ATOM 1358 N N . ARG A 1 188 ? -3.764 6.123 10.114 1.00 94.31 188 ARG A N 1
ATOM 1359 C CA . ARG A 1 188 ? -4.967 6.690 9.486 1.00 94.31 188 ARG A CA 1
ATOM 1360 C C . ARG A 1 188 ? -5.935 5.604 9.015 1.00 94.31 188 ARG A C 1
ATOM 1362 O O . ARG A 1 188 ? -7.135 5.726 9.234 1.00 94.31 188 ARG A O 1
ATOM 1369 N N . ALA A 1 189 ? -5.420 4.534 8.404 1.00 94.25 189 ALA A N 1
ATOM 1370 C CA . ALA A 1 189 ? -6.232 3.396 7.979 1.00 94.25 189 ALA A CA 1
ATOM 1371 C C . ALA A 1 189 ? -6.866 2.662 9.174 1.00 94.25 189 ALA A C 1
ATOM 1373 O O . ALA A 1 189 ? -8.036 2.294 9.106 1.00 94.25 189 ALA A O 1
ATOM 1374 N N . ALA A 1 190 ? -6.127 2.512 10.280 1.00 93.81 190 ALA A N 1
ATOM 1375 C CA . ALA A 1 190 ? -6.642 1.943 11.523 1.00 93.81 190 ALA A CA 1
ATOM 1376 C C . ALA A 1 190 ? -7.777 2.791 12.116 1.00 93.81 190 ALA A C 1
ATOM 1378 O O . ALA A 1 190 ? -8.846 2.262 12.405 1.00 93.81 190 ALA A O 1
ATOM 1379 N N . ALA A 1 191 ? -7.576 4.109 12.232 1.00 94.56 191 ALA A N 1
ATOM 1380 C CA . ALA A 1 191 ? -8.593 5.028 12.744 1.00 94.56 191 ALA A CA 1
ATOM 1381 C C . ALA A 1 191 ? -9.871 4.986 11.897 1.00 94.56 191 ALA A C 1
ATOM 1383 O O . ALA A 1 191 ? -10.973 4.912 12.435 1.00 94.56 191 ALA A O 1
ATOM 1384 N N . PHE A 1 192 ? -9.716 4.974 10.571 1.00 95.12 192 PHE A N 1
ATOM 1385 C CA . PHE A 1 192 ? -10.832 4.835 9.643 1.00 95.12 192 PHE A CA 1
ATOM 1386 C C . PHE A 1 192 ? -11.586 3.511 9.833 1.00 95.12 192 PHE A C 1
ATOM 1388 O O . PHE A 1 192 ? -12.811 3.524 9.906 1.00 95.12 192 PHE A O 1
ATOM 1395 N N . GLY A 1 193 ? -10.871 2.384 9.934 1.00 93.75 193 GLY A N 1
ATOM 1396 C CA . GLY A 1 193 ? -11.477 1.066 10.153 1.00 93.75 193 GLY A CA 1
ATOM 1397 C C . GLY A 1 193 ? -12.258 0.988 11.466 1.00 93.75 193 GLY A C 1
ATOM 1398 O O . GLY A 1 193 ? -13.402 0.553 11.469 1.00 93.75 193 GLY A O 1
ATOM 1399 N N . ILE A 1 194 ? -11.688 1.500 12.561 1.00 92.75 194 ILE A N 1
ATOM 1400 C CA . ILE A 1 194 ? -12.339 1.533 13.881 1.00 92.75 194 ILE A CA 1
ATOM 1401 C C . ILE A 1 194 ? -13.619 2.374 13.851 1.00 92.75 194 ILE A C 1
ATOM 1403 O O . ILE A 1 194 ? -14.654 1.922 14.332 1.00 92.75 194 ILE A O 1
ATOM 1407 N N . LEU A 1 195 ? -13.571 3.575 13.263 1.00 92.56 195 LEU A N 1
ATOM 1408 C CA . LEU A 1 195 ? -14.749 4.442 13.139 1.00 92.56 195 LEU A CA 1
ATOM 1409 C C . LEU A 1 195 ? -15.851 3.797 12.292 1.00 92.56 195 LEU A C 1
ATOM 1411 O O . LEU A 1 195 ? -17.033 3.972 12.582 1.00 92.56 195 LEU A O 1
ATOM 1415 N N . LYS A 1 196 ? -15.468 3.059 11.245 1.00 90.88 196 LYS A N 1
ATOM 1416 C CA . LYS A 1 196 ? -16.407 2.353 10.372 1.00 90.88 196 LYS A CA 1
ATOM 1417 C C . LYS A 1 196 ? -17.152 1.237 11.109 1.00 90.88 196 LYS A C 1
ATOM 1419 O O . LYS A 1 196 ? -18.353 1.105 10.898 1.00 90.88 196 LYS A O 1
ATOM 1424 N N . GLU A 1 197 ? -16.479 0.540 12.022 1.00 88.50 197 GLU A N 1
ATOM 1425 C CA . GLU A 1 197 ? -17.072 -0.498 12.882 1.00 88.50 197 GLU A CA 1
ATOM 1426 C C . GLU A 1 197 ? -17.647 0.037 14.209 1.00 88.50 197 GLU A C 1
ATOM 1428 O O . GLU A 1 197 ? -17.790 -0.696 15.186 1.00 88.50 197 GLU A O 1
ATOM 1433 N N . ALA A 1 198 ? -17.975 1.332 14.276 1.00 84.25 198 ALA A N 1
ATOM 1434 C CA . ALA A 1 198 ? -18.572 1.986 15.447 1.00 84.25 198 ALA A CA 1
ATOM 1435 C C . ALA A 1 198 ? -17.722 1.961 16.740 1.00 84.25 198 ALA A C 1
ATOM 1437 O O . ALA A 1 198 ? -18.251 2.130 17.845 1.00 84.25 198 ALA A O 1
ATOM 1438 N N . GLY A 1 199 ? -16.403 1.797 16.624 1.00 81.50 199 GLY A N 1
ATOM 1439 C CA . GLY A 1 199 ? -15.455 2.079 17.700 1.00 81.50 199 GLY A CA 1
ATOM 1440 C C . GLY A 1 199 ? -15.080 3.566 17.771 1.00 81.50 199 GLY A C 1
ATOM 1441 O O . GLY A 1 199 ? -15.322 4.341 16.844 1.00 81.50 199 GLY A O 1
ATOM 1442 N N . VAL A 1 200 ? -14.452 3.975 18.875 1.00 85.31 200 VAL A N 1
ATOM 1443 C CA . VAL A 1 200 ? -14.014 5.359 19.120 1.00 85.31 200 VAL A CA 1
ATOM 1444 C C . VAL A 1 200 ? -12.484 5.409 19.240 1.00 85.31 200 VAL A C 1
ATOM 1446 O O . VAL A 1 200 ? -11.937 4.917 20.228 1.00 85.31 200 VAL A O 1
ATOM 1449 N N . PRO A 1 201 ? -11.756 5.985 18.269 1.00 80.56 201 PRO A N 1
ATOM 1450 C CA . PRO A 1 201 ? -10.322 6.222 18.411 1.00 80.56 201 PRO A CA 1
ATOM 1451 C C . PRO A 1 201 ? -10.050 7.423 19.338 1.00 80.56 201 PRO A C 1
ATOM 1453 O O . PRO A 1 201 ? -10.761 8.427 19.265 1.00 80.56 201 PRO A O 1
ATOM 1456 N N . SER A 1 202 ? -9.023 7.325 20.190 1.00 76.75 202 SER A N 1
ATOM 1457 C CA . SER A 1 202 ? -8.534 8.384 21.095 1.00 76.75 202 SER A CA 1
ATOM 1458 C C . SER A 1 202 ? -7.136 8.863 20.733 1.00 76.75 202 SER A C 1
ATOM 1460 O O . SER A 1 202 ? -6.292 7.969 20.472 1.00 76.75 202 SER A O 1
#